Protein AF-A0AAN8FXS6-F1 (afdb_monomer)

pLDDT: mean 86.59, std 12.56, range [41.78, 98.25]

Radius of gyration: 20.15 Å; Cα contacts (8 Å, |Δi|>4): 266; chains: 1; bounding box: 46×33×62 Å

Structure (mmCIF, N/CA/C/O backbone):
data_AF-A0AAN8FXS6-F1
#
_entry.id   AF-A0AAN8FXS6-F1
#
loop_
_atom_site.group_PDB
_atom_site.id
_atom_site.type_symbol
_atom_site.label_atom_id
_atom_site.label_alt_id
_atom_site.label_comp_id
_atom_site.label_asym_id
_atom_site.label_entity_id
_atom_site.label_seq_id
_atom_site.pdbx_PDB_ins_code
_atom_site.Cartn_x
_atom_site.Cartn_y
_atom_site.Cartn_z
_atom_site.occupancy
_atom_site.B_iso_or_equiv
_atom_site.auth_seq_id
_atom_site.auth_comp_id
_atom_site.auth_asym_id
_atom_site.auth_atom_id
_atom_site.pdbx_PDB_model_num
ATOM 1 N N . MET A 1 1 ? 10.282 -15.875 -24.842 1.00 65.50 1 MET A N 1
ATOM 2 C CA . MET A 1 1 ? 10.037 -15.499 -23.435 1.00 65.50 1 MET A CA 1
ATOM 3 C C . MET A 1 1 ? 11.330 -15.621 -22.640 1.00 65.50 1 MET A C 1
ATOM 5 O O . MET A 1 1 ? 11.790 -14.606 -22.145 1.00 65.50 1 MET A O 1
ATOM 9 N N . GLU A 1 2 ? 11.986 -16.782 -22.667 1.00 66.38 2 GLU A N 1
ATOM 10 C CA . GLU A 1 2 ? 13.328 -17.028 -22.094 1.00 66.38 2 GLU A CA 1
ATOM 11 C C . GLU A 1 2 ? 14.379 -15.991 -22.528 1.00 66.38 2 GLU A C 1
ATOM 13 O O . GLU A 1 2 ? 14.982 -15.335 -21.689 1.00 66.38 2 GLU A O 1
ATOM 18 N N . ARG A 1 3 ? 14.470 -15.688 -23.830 1.00 73.19 3 ARG A N 1
ATOM 19 C CA . ARG A 1 3 ? 15.366 -14.635 -24.350 1.00 73.19 3 ARG A CA 1
ATOM 20 C C . ARG A 1 3 ? 15.133 -13.239 -23.740 1.00 73.19 3 ARG A C 1
ATOM 22 O O . ARG A 1 3 ? 16.065 -12.458 -23.619 1.00 73.19 3 ARG A O 1
ATOM 29 N N . LEU A 1 4 ? 13.892 -12.905 -23.368 1.00 70.31 4 LEU A N 1
ATOM 30 C CA . LEU A 1 4 ? 13.577 -11.615 -22.737 1.00 70.31 4 LEU A CA 1
ATOM 31 C C . LEU A 1 4 ? 13.935 -11.623 -21.243 1.00 70.31 4 LEU A C 1
ATOM 33 O O . LEU A 1 4 ? 14.331 -10.594 -20.708 1.00 70.31 4 LEU A O 1
ATOM 37 N N . VAL A 1 5 ? 13.829 -12.782 -20.583 1.00 66.19 5 VAL A N 1
ATOM 38 C CA . VAL A 1 5 ? 14.287 -12.976 -19.198 1.00 66.19 5 VAL A CA 1
ATOM 39 C C . VAL A 1 5 ? 15.796 -12.742 -19.113 1.00 66.19 5 VAL A C 1
ATOM 41 O O . VAL A 1 5 ? 16.226 -11.980 -18.251 1.00 66.19 5 VAL A O 1
ATOM 44 N N . GLU A 1 6 ? 16.569 -13.318 -20.037 1.00 70.31 6 GLU A N 1
ATOM 45 C CA . GLU A 1 6 ? 18.024 -13.121 -20.143 1.00 70.31 6 GLU A CA 1
ATOM 46 C C . GLU A 1 6 ? 18.389 -11.659 -20.455 1.00 70.31 6 GLU A C 1
ATOM 48 O O . GLU A 1 6 ? 19.303 -11.090 -19.855 1.00 70.31 6 GLU A O 1
ATOM 53 N N . GLU A 1 7 ? 17.642 -11.000 -21.351 1.00 69.44 7 GLU A N 1
ATOM 54 C CA . GLU A 1 7 ? 17.824 -9.569 -21.645 1.00 69.44 7 GLU A CA 1
ATOM 55 C C . GLU A 1 7 ? 17.586 -8.678 -20.410 1.00 69.44 7 GLU A C 1
ATOM 57 O O . GLU A 1 7 ? 18.244 -7.645 -20.277 1.00 69.44 7 GLU A O 1
ATOM 62 N N . CYS A 1 8 ? 16.701 -9.084 -19.491 1.00 61.47 8 CYS A N 1
ATOM 63 C CA . CYS A 1 8 ? 16.460 -8.403 -18.214 1.00 61.47 8 CYS A CA 1
ATOM 64 C C . CYS A 1 8 ? 17.533 -8.686 -17.141 1.00 61.47 8 CYS A C 1
ATOM 66 O O . CYS A 1 8 ? 17.529 -8.024 -16.100 1.00 61.47 8 CYS A O 1
ATOM 68 N N . GLU A 1 9 ? 18.422 -9.665 -17.339 1.00 64.19 9 GLU A N 1
ATOM 69 C CA . GLU A 1 9 ? 19.466 -10.043 -16.369 1.00 64.19 9 GLU A CA 1
ATOM 70 C C . GLU A 1 9 ? 20.793 -9.314 -16.576 1.00 64.19 9 GLU A C 1
ATOM 72 O O . GLU A 1 9 ? 21.527 -9.077 -15.614 1.00 64.19 9 GLU A O 1
ATOM 77 N N . LEU A 1 10 ? 21.091 -8.909 -17.808 1.00 58.78 10 LEU A N 1
ATOM 78 C CA . LEU A 1 10 ? 22.357 -8.272 -18.151 1.00 58.78 10 LEU A CA 1
ATOM 79 C C . LEU A 1 10 ? 22.297 -6.758 -17.903 1.00 58.78 10 LEU A C 1
ATOM 81 O O . LEU A 1 10 ? 21.389 -6.071 -18.376 1.00 58.78 10 LEU A O 1
ATOM 85 N N . ALA A 1 11 ? 23.309 -6.221 -17.211 1.00 62.03 11 ALA A N 1
ATOM 86 C CA . ALA A 1 11 ? 23.560 -4.782 -17.118 1.00 62.03 11 ALA A CA 1
ATOM 87 C C . ALA A 1 11 ? 23.885 -4.240 -18.520 1.00 62.03 11 ALA A C 1
ATOM 89 O O . ALA A 1 11 ? 25.031 -4.234 -18.963 1.00 62.03 11 ALA A O 1
ATOM 90 N N . CYS A 1 12 ? 22.846 -3.873 -19.263 1.00 67.62 12 CYS A N 1
ATOM 91 C CA . CYS A 1 12 ? 22.947 -3.438 -20.646 1.00 67.62 12 CYS A CA 1
ATOM 92 C C . CYS A 1 12 ? 23.018 -1.904 -20.759 1.00 67.62 12 CYS A C 1
ATOM 94 O O . CYS A 1 12 ? 22.579 -1.207 -19.837 1.00 67.62 12 CYS A O 1
ATOM 96 N N . PRO A 1 13 ? 23.552 -1.368 -21.878 1.00 75.31 13 PRO A N 1
ATOM 97 C CA . PRO A 1 13 ? 23.548 0.068 -22.151 1.00 75.31 13 PRO A CA 1
ATOM 98 C C . PRO A 1 13 ? 22.137 0.657 -22.088 1.00 75.31 13 PRO A C 1
ATOM 100 O O . PRO A 1 13 ? 21.154 -0.022 -22.377 1.00 75.31 13 PRO A O 1
ATOM 103 N N . GLU A 1 14 ? 22.037 1.936 -21.749 1.00 72.75 14 GLU A N 1
ATOM 104 C CA . GLU A 1 14 ? 20.774 2.630 -21.473 1.00 72.75 14 GLU A CA 1
ATOM 105 C C . GLU A 1 14 ? 19.752 2.554 -22.621 1.00 72.75 14 GLU A C 1
ATOM 107 O O . GLU A 1 14 ? 18.574 2.275 -22.397 1.00 72.75 14 GLU A O 1
ATOM 112 N N . GLU A 1 15 ? 20.208 2.686 -23.867 1.00 75.88 15 GLU A N 1
ATOM 113 C CA . GLU A 1 15 ? 19.370 2.529 -25.063 1.00 75.88 15 GLU A CA 1
ATOM 114 C C . GLU A 1 15 ? 18.746 1.129 -25.152 1.00 75.88 15 GLU A C 1
ATOM 116 O O . GLU A 1 15 ? 17.573 0.974 -25.501 1.00 75.88 15 GLU A O 1
ATOM 121 N N . LYS A 1 16 ? 19.509 0.099 -24.770 1.00 80.56 16 LYS A N 1
ATOM 122 C CA . LYS A 1 16 ? 19.036 -1.286 -24.726 1.00 80.56 16 LYS A CA 1
ATOM 123 C C . LYS A 1 16 ? 18.063 -1.498 -23.562 1.00 80.56 16 LYS A C 1
ATOM 125 O O . LYS A 1 16 ? 17.082 -2.212 -23.744 1.00 80.56 16 LY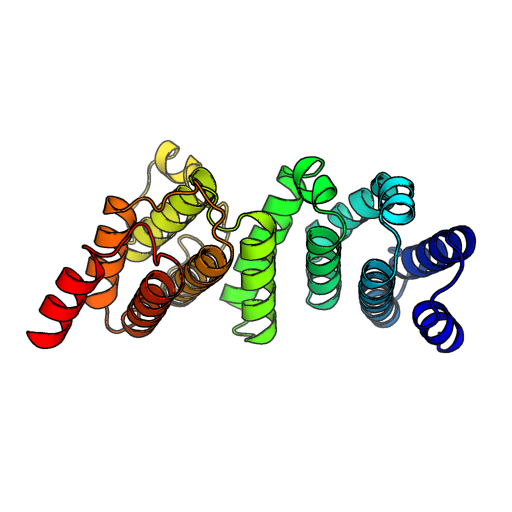S A O 1
ATOM 130 N N . GLN A 1 17 ? 18.249 -0.829 -22.421 1.00 80.19 17 GLN A N 1
ATOM 131 C CA . GLN A 1 17 ? 17.291 -0.874 -21.303 1.00 80.19 17 GLN A CA 1
ATOM 132 C C . GLN A 1 17 ? 15.914 -0.342 -21.717 1.00 80.19 17 GLN A C 1
ATOM 134 O O . GLN A 1 17 ? 14.901 -0.984 -21.438 1.00 80.19 17 GLN A O 1
ATOM 139 N N . ILE A 1 18 ? 15.872 0.788 -22.431 1.00 80.75 18 ILE A N 1
ATOM 140 C CA . ILE A 1 18 ? 14.617 1.368 -22.933 1.00 80.75 18 ILE A CA 1
ATOM 141 C C . ILE A 1 18 ? 13.939 0.400 -23.908 1.00 80.75 18 ILE A C 1
ATOM 143 O O . ILE A 1 18 ? 12.748 0.131 -23.773 1.00 80.75 18 ILE A O 1
ATOM 147 N N . GLN A 1 19 ? 14.684 -0.180 -24.853 1.00 83.88 19 GLN A N 1
ATOM 148 C CA . GLN A 1 19 ? 14.121 -1.144 -25.806 1.00 83.88 19 GLN A CA 1
ATOM 149 C C . GLN A 1 19 ? 13.527 -2.376 -25.113 1.00 83.88 19 GLN A C 1
ATOM 151 O O . GLN A 1 19 ? 12.431 -2.813 -25.468 1.00 83.88 19 GLN A O 1
ATOM 156 N N . VAL A 1 20 ? 14.224 -2.940 -24.123 1.00 85.06 20 VAL A N 1
ATOM 157 C CA . VAL A 1 20 ? 13.723 -4.100 -23.370 1.00 85.06 20 VAL A CA 1
ATOM 158 C C . VAL A 1 20 ? 12.491 -3.710 -22.546 1.00 85.06 20 VAL A C 1
ATOM 160 O O . VAL A 1 20 ? 11.512 -4.457 -22.531 1.00 85.06 20 VAL A O 1
ATOM 163 N N . LEU A 1 21 ? 12.472 -2.516 -21.947 1.00 86.50 21 LEU A N 1
ATOM 164 C CA . LEU A 1 21 ? 11.303 -2.002 -21.233 1.00 86.50 21 LEU A CA 1
ATOM 165 C C . LEU A 1 21 ? 10.076 -1.893 -22.152 1.00 86.50 21 LEU A C 1
ATOM 167 O O . LEU A 1 21 ? 8.995 -2.345 -21.777 1.00 86.50 21 LEU A O 1
ATOM 171 N N . GLU A 1 22 ? 10.236 -1.366 -23.368 1.00 86.06 22 GLU A N 1
ATOM 172 C CA . GLU A 1 22 ? 9.148 -1.287 -24.356 1.00 86.06 22 GLU A CA 1
ATOM 173 C C . GLU A 1 22 ? 8.634 -2.677 -24.768 1.00 86.06 22 GLU A C 1
ATOM 175 O O . GLU A 1 22 ? 7.421 -2.886 -24.880 1.00 86.06 22 GLU A O 1
ATOM 180 N N . LYS A 1 23 ? 9.530 -3.663 -24.927 1.00 87.25 23 LYS A N 1
ATOM 181 C CA . LYS A 1 23 ? 9.130 -5.060 -25.179 1.00 87.25 23 LYS A CA 1
ATOM 182 C C . LYS A 1 23 ? 8.302 -5.619 -24.019 1.00 87.25 23 LYS A C 1
ATOM 184 O O . LYS A 1 23 ? 7.261 -6.228 -24.260 1.00 87.25 23 LYS A O 1
ATOM 189 N N . CYS A 1 24 ? 8.721 -5.387 -22.774 1.00 87.12 24 CYS A N 1
ATOM 190 C CA . CYS A 1 24 ? 7.984 -5.825 -21.585 1.00 87.12 24 CYS A CA 1
ATOM 191 C C . CYS A 1 24 ? 6.614 -5.134 -21.472 1.00 87.12 24 CYS A C 1
ATOM 193 O O . CYS A 1 24 ? 5.614 -5.788 -21.179 1.00 87.12 24 CYS A O 1
ATOM 195 N N . LEU A 1 25 ? 6.527 -3.836 -21.786 1.00 87.62 25 LEU A N 1
ATOM 196 C CA . LEU A 1 25 ? 5.262 -3.090 -21.808 1.00 87.62 25 LEU A CA 1
ATOM 197 C C . LEU A 1 25 ? 4.261 -3.663 -22.823 1.00 87.62 25 LEU A C 1
ATOM 199 O O . LEU A 1 25 ? 3.050 -3.617 -22.595 1.00 87.62 25 LEU A O 1
ATOM 203 N N . ALA A 1 26 ? 4.741 -4.234 -23.931 1.00 87.06 26 ALA A N 1
ATOM 204 C CA . ALA A 1 26 ? 3.889 -4.882 -24.924 1.00 87.06 26 ALA A CA 1
ATOM 205 C C . ALA A 1 26 ? 3.277 -6.215 -24.443 1.00 87.06 26 ALA A C 1
ATOM 207 O O . ALA A 1 26 ? 2.267 -6.650 -25.001 1.00 87.06 26 ALA A O 1
ATOM 208 N N . LEU A 1 27 ? 3.848 -6.852 -23.414 1.00 86.25 27 LEU A N 1
ATOM 209 C CA . LEU A 1 27 ? 3.330 -8.104 -22.843 1.00 86.25 27 LEU A CA 1
ATOM 210 C C . LEU A 1 27 ? 2.134 -7.890 -21.909 1.00 86.25 27 LEU A C 1
ATOM 212 O O . LEU A 1 27 ? 1.346 -8.805 -21.703 1.00 86.25 27 LEU A O 1
ATOM 216 N N . VAL A 1 28 ? 1.961 -6.675 -21.388 1.00 87.62 28 VAL A N 1
ATOM 217 C CA . VAL A 1 28 ? 0.858 -6.302 -20.485 1.00 87.62 28 VAL A CA 1
ATOM 218 C C . VAL A 1 28 ? -0.252 -5.534 -21.211 1.00 87.62 28 VAL A C 1
ATOM 220 O O . VAL A 1 28 ? -0.897 -4.648 -20.648 1.00 87.62 28 VAL A O 1
ATOM 223 N N . ARG A 1 29 ? -0.442 -5.802 -22.506 1.00 84.44 29 ARG A N 1
ATOM 224 C CA . ARG A 1 29 ? -1.551 -5.237 -23.287 1.00 84.44 29 ARG A CA 1
ATOM 225 C C . ARG A 1 29 ? -2.841 -6.025 -23.052 1.00 84.44 29 ARG A C 1
ATOM 227 O O . ARG A 1 29 ? -2.805 -7.200 -22.695 1.00 84.44 29 ARG A O 1
ATOM 234 N N . ALA A 1 30 ? -3.982 -5.362 -23.235 1.00 76.69 30 ALA A N 1
ATOM 235 C CA . ALA A 1 30 ? -5.299 -5.912 -22.917 1.00 76.69 30 ALA A CA 1
ATOM 236 C C . ALA A 1 30 ? -5.662 -7.163 -23.740 1.00 76.69 30 ALA A C 1
ATOM 238 O O . ALA A 1 30 ? -6.360 -8.032 -23.226 1.00 76.69 30 ALA A O 1
ATOM 239 N N . ASP A 1 31 ? -5.136 -7.283 -24.959 1.00 82.81 31 ASP A N 1
ATOM 240 C CA . ASP A 1 31 ? -5.338 -8.387 -25.907 1.00 82.81 31 ASP A CA 1
ATOM 241 C C . ASP A 1 31 ? -4.577 -9.677 -25.551 1.00 82.81 31 ASP A C 1
ATOM 243 O O . ASP A 1 31 ? -4.763 -10.706 -26.197 1.00 82.81 31 ASP A O 1
ATOM 247 N N . ARG A 1 32 ? -3.716 -9.646 -24.527 1.00 83.94 32 ARG A N 1
ATOM 248 C CA . ARG A 1 32 ? -2.957 -10.815 -24.064 1.00 83.94 32 ARG A CA 1
ATOM 249 C C . ARG A 1 32 ? -3.755 -11.674 -23.082 1.00 83.94 32 ARG A C 1
ATOM 251 O O . ARG A 1 32 ? -4.573 -11.166 -22.311 1.00 83.94 32 ARG A O 1
ATOM 258 N N . ASP A 1 33 ? -3.461 -12.971 -23.073 1.00 88.56 33 ASP A N 1
ATOM 259 C CA . ASP A 1 33 ? -4.003 -13.906 -22.089 1.00 88.56 33 ASP A CA 1
ATOM 260 C C . ASP A 1 33 ? -3.481 -13.605 -20.670 1.00 88.56 33 ASP A C 1
ATOM 262 O O . ASP A 1 33 ? -2.457 -12.940 -20.477 1.00 88.56 33 ASP A O 1
ATOM 266 N N . THR A 1 34 ? -4.198 -14.100 -19.660 1.00 86.31 34 THR A N 1
ATOM 267 C CA . THR A 1 34 ? -3.910 -13.836 -18.243 1.00 86.31 34 THR A CA 1
ATOM 268 C C . THR A 1 34 ? -2.512 -14.291 -17.827 1.00 86.31 34 THR A C 1
ATOM 270 O O . THR A 1 34 ? -1.844 -13.584 -17.072 1.00 86.31 34 THR A O 1
ATOM 273 N N . HIS A 1 35 ? -2.039 -15.434 -18.329 1.00 87.19 35 HIS A N 1
ATOM 274 C CA . HIS A 1 35 ? -0.725 -15.962 -17.969 1.00 87.19 35 HIS A CA 1
ATOM 275 C C . HIS A 1 35 ? 0.396 -15.077 -18.532 1.00 87.19 35 HIS A C 1
ATOM 277 O O . HIS A 1 35 ? 1.286 -14.650 -17.790 1.00 87.19 35 HIS A O 1
ATOM 283 N N . SER A 1 36 ? 0.297 -14.707 -19.812 1.00 86.69 36 SER A N 1
ATOM 284 C CA . SER A 1 36 ? 1.225 -13.768 -20.454 1.00 86.69 36 SER A CA 1
ATOM 285 C C . SER A 1 36 ? 1.251 -12.407 -19.759 1.00 86.69 36 SER A C 1
ATOM 287 O O . SER A 1 36 ? 2.330 -11.837 -19.573 1.00 86.69 36 SER A O 1
ATOM 289 N N . LYS A 1 37 ? 0.089 -11.893 -19.331 1.00 89.69 37 LYS A N 1
ATOM 290 C CA . LYS A 1 37 ? -0.006 -10.632 -18.575 1.00 89.69 37 LYS A CA 1
ATOM 291 C C . LYS A 1 37 ? 0.699 -10.726 -17.226 1.00 89.69 37 LYS A C 1
ATOM 293 O O . LYS A 1 37 ? 1.504 -9.850 -16.916 1.00 89.69 37 LYS A O 1
ATOM 298 N N . SER A 1 38 ? 0.431 -11.772 -16.442 1.00 91.31 38 SER A N 1
ATOM 299 C CA . SER A 1 38 ? 1.073 -11.982 -15.138 1.00 91.31 38 SER A CA 1
ATOM 300 C C . SER A 1 38 ? 2.592 -12.012 -15.261 1.00 91.31 38 SER A C 1
ATOM 302 O O . SER A 1 38 ? 3.284 -11.293 -14.538 1.00 91.31 38 SER A O 1
ATOM 304 N N . LEU A 1 39 ? 3.122 -12.764 -16.230 1.00 89.75 39 LEU A N 1
ATOM 305 C CA . LEU A 1 39 ? 4.562 -12.784 -16.465 1.00 89.75 39 LEU A CA 1
ATOM 306 C C . LEU A 1 39 ? 5.087 -11.431 -16.961 1.00 89.75 39 LEU A C 1
ATOM 308 O O . LEU A 1 39 ? 6.147 -10.991 -16.522 1.00 89.75 39 LEU A O 1
ATOM 312 N N . GLY A 1 40 ? 4.347 -10.750 -17.837 1.00 91.75 40 GLY A N 1
ATOM 313 C CA . GLY A 1 40 ? 4.682 -9.403 -18.296 1.00 91.75 40 GLY A CA 1
ATOM 314 C C . GLY A 1 40 ? 4.867 -8.422 -17.135 1.00 91.75 40 GLY A C 1
ATOM 315 O O . GLY A 1 40 ? 5.856 -7.690 -17.107 1.00 91.75 40 GLY A O 1
ATOM 316 N N . TRP A 1 41 ? 3.981 -8.454 -16.135 1.00 94.56 41 TRP A N 1
ATOM 317 C CA . TRP A 1 41 ? 4.102 -7.632 -14.924 1.00 94.56 41 TRP A CA 1
ATOM 318 C C . TRP A 1 41 ? 5.334 -7.981 -14.084 1.00 94.56 41 TRP A C 1
ATOM 320 O O . TRP A 1 41 ? 6.031 -7.080 -13.607 1.00 94.56 41 TRP A O 1
ATOM 330 N N . LEU A 1 42 ? 5.654 -9.268 -13.935 1.00 92.56 42 LEU A N 1
ATOM 331 C CA . LEU A 1 42 ? 6.860 -9.701 -13.219 1.00 92.56 42 LEU A CA 1
ATOM 332 C C . LEU A 1 42 ? 8.143 -9.280 -13.949 1.00 92.56 42 LEU A C 1
ATOM 334 O O . LEU A 1 42 ? 9.077 -8.782 -13.322 1.00 92.56 42 LEU A O 1
ATOM 338 N N . LEU A 1 43 ? 8.178 -9.409 -15.277 1.00 90.75 43 LEU A N 1
ATOM 339 C CA . LEU A 1 43 ? 9.306 -8.961 -16.096 1.00 90.75 43 LEU A CA 1
ATOM 340 C C . LEU A 1 43 ? 9.485 -7.445 -16.033 1.00 90.75 43 LEU A C 1
ATOM 342 O O . LEU A 1 43 ? 10.614 -6.979 -15.886 1.00 90.75 43 LEU A O 1
ATOM 346 N N . LEU A 1 44 ? 8.384 -6.685 -16.078 1.00 92.06 44 LEU A N 1
ATOM 347 C CA . LEU A 1 44 ? 8.407 -5.239 -15.854 1.00 92.06 44 LEU A CA 1
ATOM 348 C C . LEU A 1 44 ? 8.982 -4.898 -14.476 1.00 92.06 44 LEU A C 1
ATOM 350 O O . LEU A 1 44 ? 9.820 -4.010 -14.361 1.00 92.06 44 LEU A O 1
ATOM 354 N N . SER A 1 45 ? 8.589 -5.633 -13.439 1.00 92.81 45 SER A N 1
ATOM 355 C CA . SER A 1 45 ? 9.122 -5.444 -12.086 1.00 92.81 45 SER A CA 1
ATOM 356 C C . SER A 1 45 ? 10.636 -5.674 -12.037 1.00 92.81 45 SER A C 1
ATOM 358 O O . SER A 1 45 ? 11.363 -4.832 -11.516 1.00 92.81 45 SER A O 1
ATOM 360 N N . LYS A 1 46 ? 11.120 -6.768 -12.645 1.00 89.88 46 LYS A N 1
ATOM 361 C CA . LYS A 1 46 ? 12.549 -7.125 -12.694 1.00 89.88 46 LYS A CA 1
ATOM 362 C C . LYS A 1 46 ? 13.379 -6.089 -13.455 1.00 89.88 46 LYS A C 1
ATOM 364 O O . LYS A 1 46 ? 14.458 -5.721 -12.999 1.00 89.88 46 LYS A O 1
ATOM 369 N N . ILE A 1 47 ? 12.890 -5.578 -14.588 1.00 88.12 47 ILE A N 1
ATOM 370 C CA . ILE A 1 47 ? 13.643 -4.571 -15.352 1.00 88.12 47 ILE A CA 1
ATOM 371 C C . ILE A 1 47 ? 13.685 -3.210 -14.650 1.00 88.12 47 ILE A C 1
ATOM 373 O O . ILE A 1 47 ? 14.724 -2.554 -14.686 1.00 88.12 47 ILE A O 1
ATOM 377 N N . LEU A 1 48 ? 12.622 -2.805 -13.941 1.00 90.50 48 LEU A N 1
ATOM 378 C CA . LEU A 1 48 ? 12.617 -1.554 -13.168 1.00 90.50 48 LEU A CA 1
ATOM 379 C C . LEU A 1 48 ? 13.731 -1.513 -12.109 1.00 90.50 48 LEU A C 1
ATOM 381 O O . LEU A 1 48 ? 14.300 -0.448 -11.855 1.00 90.50 48 LEU A O 1
ATOM 385 N N . GLU A 1 49 ? 14.083 -2.659 -11.518 1.00 88.25 49 GLU A N 1
ATOM 386 C CA . GLU A 1 49 ? 15.206 -2.765 -10.576 1.00 88.25 49 GLU A CA 1
ATOM 387 C C . GLU A 1 49 ? 16.554 -2.434 -11.228 1.00 88.25 49 GLU A C 1
ATOM 389 O O . GLU A 1 49 ? 17.451 -1.907 -10.566 1.00 88.25 49 GLU A O 1
ATOM 394 N N . LYS A 1 50 ? 16.695 -2.725 -12.526 1.00 85.44 50 LYS A N 1
ATOM 395 C CA . LYS A 1 50 ? 17.938 -2.574 -13.292 1.00 85.44 50 LYS A CA 1
ATOM 396 C C . LYS A 1 50 ? 18.011 -1.271 -14.086 1.00 85.44 50 LYS A C 1
ATOM 398 O O . LYS A 1 50 ? 19.113 -0.838 -14.414 1.00 85.44 50 LYS A O 1
ATOM 403 N N . CYS A 1 51 ? 16.875 -0.638 -14.379 1.00 86.75 51 CYS A N 1
ATOM 404 C CA . CYS A 1 51 ? 16.838 0.616 -15.125 1.00 86.75 51 CYS A CA 1
ATOM 405 C C . CYS A 1 51 ? 17.615 1.736 -14.417 1.00 86.75 51 CYS A C 1
ATOM 407 O O . CYS A 1 51 ? 17.509 1.936 -13.197 1.00 86.75 51 CYS A O 1
ATOM 409 N N . SER A 1 52 ? 18.342 2.521 -15.215 1.00 86.69 52 SER A N 1
ATOM 410 C CA . SER A 1 52 ? 18.929 3.782 -14.766 1.00 86.69 52 SER A CA 1
ATOM 411 C C . SER A 1 52 ? 17.831 4.808 -14.408 1.00 86.69 52 SER A C 1
ATOM 413 O O . SER A 1 52 ? 16.716 4.756 -14.945 1.00 86.69 52 SER A O 1
ATOM 415 N N . PRO A 1 53 ? 18.130 5.814 -13.565 1.00 87.44 53 PRO A N 1
ATOM 416 C CA . PRO A 1 53 ? 17.190 6.904 -13.298 1.00 87.44 53 PRO A CA 1
ATOM 417 C C . PRO A 1 53 ? 16.757 7.669 -14.559 1.00 87.44 53 PRO A C 1
ATOM 419 O O . PRO A 1 53 ? 15.624 8.137 -14.636 1.00 87.44 53 PRO A O 1
ATOM 422 N N . GLN A 1 54 ? 17.637 7.808 -15.555 1.00 85.00 54 GLN A N 1
ATOM 423 C CA . GLN A 1 54 ? 17.323 8.489 -16.815 1.00 85.00 54 GLN A CA 1
ATOM 424 C C . GLN A 1 54 ? 16.362 7.658 -17.678 1.00 85.00 54 GLN A C 1
ATOM 426 O O . GLN A 1 54 ? 15.374 8.208 -18.164 1.00 85.00 54 GLN A O 1
ATOM 431 N N . CYS A 1 55 ? 16.570 6.340 -17.776 1.00 87.19 55 CYS A N 1
ATOM 432 C CA . CYS A 1 55 ? 15.641 5.414 -18.429 1.00 87.19 55 CYS A CA 1
ATOM 433 C C . CYS A 1 55 ? 14.238 5.497 -17.801 1.00 87.19 55 CYS A C 1
ATOM 435 O O . CYS A 1 55 ? 13.235 5.612 -18.509 1.00 87.19 55 CYS A O 1
ATOM 437 N N . LEU A 1 56 ? 14.155 5.507 -16.465 1.00 89.25 56 LEU A N 1
ATOM 438 C CA . LEU A 1 56 ? 12.882 5.615 -15.742 1.00 89.25 56 LEU A CA 1
ATOM 439 C C . LEU A 1 56 ? 12.178 6.954 -15.983 1.00 89.25 56 LEU A C 1
ATOM 441 O O . LEU A 1 56 ? 10.961 6.973 -16.175 1.00 89.25 56 LEU A O 1
ATOM 445 N N . ARG A 1 57 ? 12.930 8.062 -16.030 1.00 86.94 57 ARG A N 1
ATOM 446 C CA . ARG A 1 57 ? 12.386 9.379 -16.399 1.00 86.94 57 ARG A CA 1
ATOM 447 C C . ARG A 1 57 ? 11.872 9.395 -17.837 1.00 86.94 57 ARG A C 1
ATOM 449 O O . ARG A 1 57 ? 10.761 9.858 -18.079 1.00 86.94 57 ARG A O 1
ATOM 456 N N . ALA A 1 58 ? 12.626 8.836 -18.782 1.00 85.94 58 ALA A N 1
ATOM 457 C CA . ALA A 1 58 ? 12.228 8.775 -20.188 1.00 85.94 58 ALA A CA 1
ATOM 458 C C . ALA A 1 58 ? 10.951 7.940 -20.405 1.00 85.94 58 ALA A C 1
ATOM 460 O O . ALA A 1 58 ? 10.137 8.265 -21.271 1.00 85.94 58 ALA A O 1
ATOM 461 N N . ALA A 1 59 ? 10.754 6.881 -19.614 1.00 87.69 59 ALA A N 1
ATOM 462 C CA . ALA A 1 59 ? 9.587 5.998 -19.681 1.00 87.69 59 ALA A CA 1
ATOM 463 C C . ALA A 1 59 ? 8.422 6.395 -18.759 1.00 87.69 59 ALA A C 1
ATOM 465 O O . ALA A 1 59 ? 7.382 5.734 -18.762 1.00 87.69 59 ALA A O 1
ATOM 466 N N . GLN A 1 60 ? 8.553 7.482 -17.999 1.00 88.12 60 GLN A N 1
ATOM 467 C CA . GLN A 1 60 ? 7.638 7.848 -16.918 1.00 88.12 60 GLN A CA 1
ATOM 468 C C . GLN A 1 60 ? 6.170 7.939 -17.350 1.00 88.12 60 GLN A C 1
ATOM 470 O O . GLN A 1 60 ? 5.306 7.378 -16.686 1.00 88.12 60 GLN A O 1
ATOM 475 N N . SER A 1 61 ? 5.877 8.583 -18.485 1.00 87.12 61 SER A N 1
ATOM 476 C CA . SER A 1 61 ? 4.499 8.693 -18.994 1.00 87.12 61 SER A CA 1
ATOM 477 C C . SER A 1 61 ? 3.893 7.323 -19.329 1.00 87.12 61 SER A C 1
ATOM 479 O O . SER A 1 61 ? 2.728 7.060 -19.034 1.00 87.12 61 SER A O 1
ATOM 481 N N . ARG A 1 62 ? 4.691 6.418 -19.911 1.00 88.94 62 ARG A N 1
ATOM 482 C CA . ARG A 1 62 ? 4.252 5.066 -20.290 1.00 88.94 62 ARG A CA 1
ATOM 483 C C . ARG A 1 62 ? 4.018 4.195 -19.055 1.00 88.94 62 ARG A C 1
ATOM 485 O O . ARG A 1 62 ? 3.002 3.508 -18.984 1.00 88.94 62 ARG A O 1
ATOM 492 N N . LEU A 1 63 ? 4.905 4.291 -18.065 1.00 89.44 63 LEU A N 1
ATOM 493 C CA . LEU A 1 63 ? 4.751 3.635 -16.763 1.00 89.44 63 LEU A CA 1
ATOM 494 C C . LEU A 1 63 ? 3.529 4.175 -16.001 1.00 89.44 63 LEU A C 1
ATOM 496 O O . LEU A 1 63 ? 2.763 3.393 -15.447 1.00 89.44 63 LEU A O 1
ATOM 500 N N . GLY A 1 64 ? 3.289 5.488 -16.051 1.00 87.75 64 GLY A N 1
ATOM 501 C CA . GLY A 1 64 ? 2.108 6.127 -15.466 1.00 87.75 64 GLY A CA 1
ATOM 502 C C . GLY A 1 64 ? 0.797 5.622 -16.071 1.00 87.75 64 GLY A C 1
ATOM 503 O O . GLY A 1 64 ? -0.130 5.299 -15.334 1.00 87.75 64 GLY A O 1
ATOM 504 N N . LYS A 1 65 ? 0.729 5.441 -17.399 1.00 90.00 65 LYS A N 1
ATOM 505 C CA . LYS A 1 65 ? -0.450 4.838 -18.057 1.00 90.00 65 LYS A CA 1
ATOM 506 C C . LYS A 1 65 ? -0.757 3.436 -17.532 1.00 90.00 65 LYS A C 1
ATOM 508 O O . LYS A 1 65 ? -1.922 3.079 -17.408 1.00 90.00 65 LYS A O 1
ATOM 513 N N . LYS A 1 66 ? 0.271 2.660 -17.178 1.00 92.38 66 LYS A N 1
ATOM 514 C CA . LYS A 1 66 ? 0.092 1.304 -16.651 1.00 92.38 66 LYS A CA 1
ATOM 515 C C . LYS A 1 66 ? -0.506 1.262 -15.252 1.00 92.38 66 LYS A C 1
ATOM 517 O O . LYS A 1 66 ? -1.134 0.268 -14.911 1.00 92.38 66 LYS A O 1
ATOM 522 N N . LEU A 1 67 ? -0.417 2.343 -14.480 1.00 94.62 67 LEU A N 1
ATOM 523 C CA . LEU A 1 67 ? -1.125 2.445 -13.204 1.00 94.62 67 LEU A CA 1
ATOM 524 C C . LEU A 1 67 ? -2.651 2.407 -13.384 1.00 94.62 67 LEU A C 1
ATOM 526 O O . LEU A 1 67 ? -3.342 1.877 -12.522 1.00 94.62 67 LEU A O 1
ATOM 530 N N . ALA A 1 68 ? -3.191 2.904 -14.503 1.00 92.56 68 ALA A N 1
ATOM 531 C CA . ALA A 1 68 ? -4.628 2.819 -14.771 1.00 92.56 68 ALA A CA 1
ATOM 532 C C . ALA A 1 68 ? -5.081 1.359 -14.944 1.00 92.56 68 ALA A C 1
ATOM 534 O O . ALA A 1 68 ? -6.094 0.958 -14.371 1.00 92.56 68 ALA A O 1
ATOM 535 N N . ASP A 1 69 ? -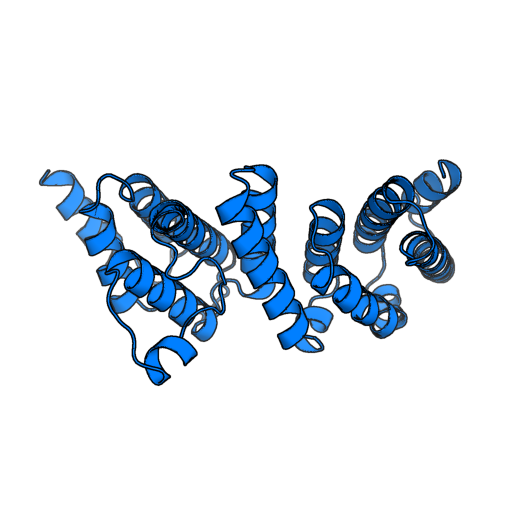4.277 0.552 -15.643 1.00 92.19 69 ASP A N 1
ATOM 536 C CA . ASP A 1 69 ? -4.516 -0.884 -15.805 1.00 92.19 69 ASP A CA 1
ATOM 537 C C . ASP A 1 69 ? -4.511 -1.580 -14.430 1.00 92.19 69 ASP A C 1
ATOM 539 O O . ASP A 1 69 ? -5.441 -2.319 -14.103 1.00 92.19 69 ASP A O 1
ATOM 543 N N . VAL A 1 70 ? -3.532 -1.262 -13.570 1.00 95.31 70 VAL A N 1
ATOM 544 C CA . VAL A 1 70 ? -3.471 -1.782 -12.189 1.00 95.31 70 VAL A CA 1
ATOM 545 C C . VAL A 1 70 ? -4.690 -1.366 -11.373 1.00 95.31 70 VAL A C 1
ATOM 547 O O . VAL A 1 70 ? -5.285 -2.197 -10.687 1.00 95.31 70 VAL A O 1
ATOM 550 N N . LYS A 1 71 ? -5.092 -0.092 -11.460 1.00 94.12 71 LYS A N 1
ATOM 551 C CA . LYS A 1 71 ? -6.287 0.407 -10.775 1.00 94.12 71 LYS A CA 1
ATOM 552 C C . LYS A 1 71 ? -7.531 -0.336 -11.227 1.00 94.12 71 LYS A C 1
ATOM 554 O O . LYS A 1 71 ? -8.424 -0.456 -10.403 1.00 94.12 71 LYS A O 1
ATOM 559 N N . SER A 1 72 ? -7.633 -0.794 -12.474 1.00 91.62 72 SER A N 1
ATOM 560 C CA . SER A 1 72 ? -8.819 -1.497 -12.983 1.00 91.62 72 SER A CA 1
ATOM 561 C C . SER A 1 72 ? -8.900 -2.956 -12.516 1.00 91.62 72 SER A C 1
ATOM 563 O O . SER A 1 72 ? -9.950 -3.383 -12.028 1.00 91.62 72 SER A O 1
ATOM 565 N N . GLU A 1 73 ? -7.781 -3.682 -12.535 1.00 91.38 73 GLU A N 1
ATOM 566 C CA . GLU A 1 73 ? -7.710 -5.117 -12.227 1.00 91.38 73 GLU A CA 1
ATOM 567 C C . GLU A 1 73 ? -6.497 -5.433 -11.325 1.00 91.38 73 GLU A C 1
ATOM 569 O O . GLU A 1 73 ? -5.501 -6.002 -11.786 1.00 91.38 73 GLU A O 1
ATOM 574 N N . PRO A 1 74 ? -6.527 -5.059 -10.031 1.00 94.12 74 PRO A N 1
ATOM 575 C CA . PRO A 1 74 ? -5.406 -5.279 -9.130 1.00 94.12 74 PRO A CA 1
ATOM 576 C C . PRO A 1 74 ? -5.222 -6.767 -8.845 1.00 94.12 74 PRO A C 1
ATOM 578 O O . PRO A 1 74 ? -6.181 -7.486 -8.566 1.00 94.12 74 PRO A O 1
ATOM 581 N N . ASN A 1 75 ? -3.975 -7.222 -8.898 1.00 94.25 75 ASN A N 1
ATOM 582 C CA . ASN A 1 75 ? -3.569 -8.573 -8.536 1.00 94.25 75 ASN A CA 1
ATOM 583 C C . ASN A 1 75 ? -2.122 -8.573 -8.028 1.00 94.25 75 ASN A C 1
ATOM 585 O O . ASN A 1 75 ? -1.402 -7.584 -8.137 1.00 94.25 75 ASN A O 1
ATOM 589 N N . ILE A 1 76 ? -1.663 -9.698 -7.488 1.00 95.62 76 ILE A N 1
ATOM 590 C CA . ILE A 1 76 ? -0.337 -9.777 -6.868 1.00 95.62 76 ILE A CA 1
ATOM 591 C C . ILE A 1 76 ? 0.812 -9.354 -7.806 1.00 95.62 76 ILE A C 1
ATOM 593 O O . ILE A 1 76 ? 1.687 -8.590 -7.404 1.00 95.62 76 ILE A O 1
ATOM 597 N N . HIS A 1 77 ? 0.786 -9.761 -9.079 1.00 95.56 77 HIS A N 1
ATOM 598 C CA . HIS A 1 77 ? 1.862 -9.487 -10.038 1.00 95.56 77 HIS A CA 1
ATOM 599 C C . HIS A 1 77 ? 1.975 -7.996 -10.352 1.00 95.56 77 HIS A C 1
ATOM 601 O O . HIS A 1 77 ? 3.072 -7.436 -10.393 1.00 95.56 77 HIS A O 1
ATOM 607 N N . ASN A 1 78 ? 0.835 -7.339 -10.563 1.00 95.62 78 ASN A N 1
ATOM 608 C CA . ASN A 1 78 ? 0.822 -5.924 -10.900 1.00 95.62 78 ASN A CA 1
ATOM 609 C C . ASN A 1 78 ? 1.010 -5.024 -9.662 1.00 95.62 78 ASN A C 1
ATOM 611 O O . ASN A 1 78 ? 1.555 -3.928 -9.786 1.00 95.62 78 ASN A O 1
ATOM 615 N N . GLY A 1 79 ? 0.706 -5.521 -8.459 1.00 97.06 79 GLY A N 1
ATOM 616 C CA . GLY A 1 79 ? 1.094 -4.882 -7.202 1.00 97.06 79 GLY A CA 1
ATOM 617 C C . GLY A 1 79 ? 2.606 -4.922 -6.960 1.00 97.06 79 GLY A C 1
ATOM 618 O O . GLY A 1 79 ? 3.184 -3.905 -6.576 1.00 97.06 79 GLY A O 1
ATOM 619 N N . ILE A 1 80 ? 3.278 -6.041 -7.272 1.00 97.12 80 ILE A N 1
ATOM 620 C CA . ILE A 1 80 ? 4.753 -6.132 -7.240 1.00 97.12 80 ILE A CA 1
ATOM 621 C C . ILE A 1 80 ? 5.371 -5.093 -8.188 1.00 97.12 80 ILE A C 1
ATOM 623 O O . ILE A 1 80 ? 6.323 -4.405 -7.812 1.00 97.12 80 ILE A O 1
ATOM 627 N N . PHE A 1 81 ? 4.787 -4.909 -9.375 1.00 96.69 81 PHE A N 1
ATOM 628 C CA . PHE A 1 81 ? 5.201 -3.857 -10.304 1.00 96.69 81 PHE A CA 1
ATOM 629 C C . PHE A 1 81 ? 5.071 -2.458 -9.694 1.00 96.69 81 PHE A C 1
ATOM 631 O O . PHE A 1 81 ? 6.040 -1.698 -9.723 1.00 96.69 81 PHE A O 1
ATOM 638 N N . VAL A 1 82 ? 3.916 -2.115 -9.107 1.00 97.56 82 VAL A N 1
ATOM 639 C CA . VAL A 1 82 ? 3.716 -0.794 -8.483 1.00 97.56 82 VAL A CA 1
ATOM 640 C C . VAL A 1 82 ? 4.709 -0.568 -7.351 1.00 97.56 82 VAL A C 1
ATOM 642 O O . VAL A 1 82 ? 5.311 0.502 -7.270 1.00 97.56 82 VAL A O 1
ATOM 645 N N . ARG A 1 83 ? 4.946 -1.582 -6.516 1.00 97.00 83 ARG A N 1
ATOM 646 C CA . ARG A 1 83 ? 5.937 -1.522 -5.439 1.00 97.00 83 ARG A CA 1
ATOM 647 C C . ARG A 1 83 ? 7.316 -1.167 -5.985 1.00 97.00 83 ARG A C 1
ATOM 649 O O . ARG A 1 83 ? 7.934 -0.216 -5.509 1.00 97.00 83 ARG A O 1
ATOM 656 N N . GLN A 1 84 ? 7.790 -1.900 -6.992 1.00 95.75 84 GLN A N 1
ATOM 657 C CA . GLN A 1 84 ? 9.105 -1.638 -7.581 1.00 95.75 84 GLN A CA 1
ATOM 658 C C . GLN A 1 84 ? 9.166 -0.271 -8.261 1.00 95.75 84 GLN A C 1
ATOM 660 O O . GLN A 1 84 ? 10.158 0.444 -8.120 1.00 95.75 84 GLN A O 1
ATOM 665 N N . LEU A 1 85 ? 8.089 0.137 -8.933 1.00 95.38 85 LEU A N 1
ATOM 666 C CA . LEU A 1 85 ? 7.995 1.449 -9.562 1.00 95.38 85 LEU A CA 1
ATOM 667 C C . LEU A 1 85 ? 8.111 2.582 -8.539 1.00 95.38 85 LEU A C 1
ATOM 669 O O . LEU A 1 85 ? 8.856 3.529 -8.776 1.00 95.38 85 LEU A O 1
ATOM 673 N N . LEU A 1 86 ? 7.437 2.477 -7.394 1.00 94.94 86 LEU A N 1
ATOM 674 C CA . LEU A 1 86 ? 7.499 3.489 -6.337 1.00 94.94 86 LEU A CA 1
ATOM 675 C C . LEU A 1 86 ? 8.868 3.535 -5.643 1.00 94.94 86 LEU A C 1
ATOM 677 O O . LEU A 1 86 ? 9.331 4.617 -5.289 1.00 94.94 86 LEU A O 1
ATOM 681 N N . ILE A 1 87 ? 9.539 2.389 -5.485 1.00 94.00 87 ILE A N 1
ATOM 682 C CA . ILE A 1 87 ? 10.898 2.323 -4.922 1.00 94.00 87 ILE A CA 1
ATOM 683 C C . ILE A 1 87 ? 11.918 2.952 -5.880 1.00 94.00 87 ILE A C 1
ATOM 685 O O . ILE A 1 87 ? 12.779 3.724 -5.457 1.00 94.00 87 ILE A O 1
ATOM 689 N N . ARG A 1 88 ? 11.850 2.608 -7.170 1.00 93.56 88 ARG A N 1
ATOM 690 C CA . ARG A 1 88 ? 12.863 2.984 -8.171 1.00 93.56 88 ARG A CA 1
ATOM 691 C C . ARG A 1 88 ? 12.605 4.344 -8.813 1.00 93.56 88 ARG A C 1
ATOM 693 O O . ARG A 1 88 ? 13.553 5.007 -9.225 1.00 93.56 88 ARG A O 1
ATOM 700 N N . ASN A 1 89 ? 11.347 4.772 -8.885 1.00 91.81 89 ASN A N 1
ATOM 701 C CA . ASN A 1 89 ? 10.934 6.057 -9.440 1.00 91.81 89 ASN A CA 1
ATOM 702 C C . ASN A 1 89 ? 9.875 6.746 -8.550 1.00 91.81 89 ASN A C 1
ATOM 704 O O . ASN A 1 89 ? 8.709 6.862 -8.939 1.00 91.81 89 ASN A O 1
ATOM 708 N N . PRO A 1 90 ? 10.261 7.253 -7.364 1.00 90.12 90 PRO A N 1
ATOM 709 C CA . PRO A 1 90 ? 9.319 7.843 -6.409 1.00 90.12 90 PRO A CA 1
ATOM 710 C C . PRO A 1 90 ? 8.557 9.060 -6.962 1.00 90.12 90 PRO A C 1
ATOM 712 O O . PRO A 1 90 ? 7.465 9.363 -6.488 1.00 90.12 90 PRO A O 1
ATOM 715 N N . GLN A 1 91 ? 9.076 9.732 -8.001 1.00 89.69 91 GLN A N 1
ATOM 716 C CA . GLN A 1 91 ? 8.394 10.853 -8.661 1.00 89.69 91 GLN A CA 1
ATOM 717 C C . GLN A 1 91 ? 7.044 10.448 -9.272 1.00 89.69 91 GLN A C 1
ATOM 719 O O . GLN A 1 91 ? 6.112 11.251 -9.272 1.00 89.69 91 GLN A O 1
ATOM 724 N N . VAL A 1 92 ? 6.899 9.194 -9.718 1.00 90.75 92 VAL A N 1
ATOM 725 C CA . VAL A 1 92 ? 5.621 8.653 -10.215 1.00 90.75 92 VAL A CA 1
ATOM 726 C C . VAL A 1 92 ? 4.538 8.725 -9.140 1.00 90.75 92 VAL A C 1
ATOM 728 O O . VAL A 1 92 ? 3.402 9.078 -9.446 1.00 90.75 92 VAL A O 1
ATOM 731 N N . GLY A 1 93 ? 4.893 8.457 -7.880 1.00 89.62 93 GLY A N 1
ATOM 732 C CA . GLY A 1 93 ? 3.966 8.535 -6.751 1.00 89.62 93 GLY A CA 1
ATOM 733 C C . GLY A 1 93 ? 3.427 9.944 -6.498 1.00 89.62 93 GLY A C 1
ATOM 734 O O . GLY A 1 93 ? 2.322 10.081 -5.977 1.00 89.62 93 GLY A O 1
ATOM 735 N N . ASN A 1 94 ? 4.173 10.979 -6.886 1.00 91.94 94 ASN A N 1
ATOM 736 C CA . ASN A 1 94 ? 3.744 12.373 -6.767 1.00 91.94 94 ASN A CA 1
ATOM 737 C C . ASN A 1 94 ? 2.913 12.808 -7.977 1.00 91.94 94 ASN A C 1
ATOM 739 O O . ASN A 1 94 ? 1.865 13.420 -7.815 1.00 91.94 94 ASN A O 1
ATOM 743 N N . LEU A 1 95 ? 3.349 12.450 -9.185 1.00 93.31 95 LEU A N 1
ATOM 744 C CA . LEU A 1 95 ? 2.666 12.828 -10.427 1.00 93.31 95 LEU A CA 1
ATOM 745 C C . LEU A 1 95 ? 1.315 12.138 -10.611 1.00 93.31 95 LEU A C 1
ATOM 747 O O . LEU A 1 95 ? 0.424 12.681 -11.255 1.00 93.31 95 LEU A O 1
ATOM 751 N N . HIS A 1 96 ? 1.171 10.940 -10.051 1.00 94.50 96 HIS A N 1
ATOM 752 C CA . HIS A 1 96 ? -0.044 10.137 -10.121 1.00 94.50 96 HIS A CA 1
ATOM 753 C C . HIS A 1 96 ? -0.593 9.854 -8.718 1.00 94.50 96 HIS A C 1
ATOM 755 O O . HIS A 1 96 ? -1.051 8.746 -8.450 1.00 94.50 96 HIS A O 1
ATOM 761 N N . ALA A 1 97 ? -0.513 10.834 -7.809 1.00 94.62 97 ALA A N 1
ATOM 762 C CA . ALA A 1 97 ? -0.820 10.651 -6.390 1.00 94.62 97 ALA A CA 1
ATOM 763 C C . ALA A 1 97 ? -2.210 10.050 -6.132 1.00 94.62 97 ALA A C 1
ATOM 765 O O . ALA A 1 97 ? -2.304 9.065 -5.403 1.00 94.62 97 ALA A O 1
ATOM 766 N N . GLU A 1 98 ? -3.255 10.578 -6.773 1.00 95.50 98 GLU A N 1
ATOM 767 C CA . GLU A 1 98 ? -4.628 10.065 -6.640 1.00 95.50 98 GLU A CA 1
ATOM 768 C C . GLU A 1 98 ? -4.756 8.625 -7.148 1.00 95.50 98 GLU A C 1
ATOM 770 O O . GLU A 1 98 ? -5.323 7.759 -6.489 1.00 95.50 98 GLU A O 1
ATOM 775 N N . LEU A 1 99 ? -4.159 8.336 -8.305 1.00 95.94 99 LEU A N 1
ATOM 776 C CA . LEU A 1 99 ? -4.205 7.008 -8.907 1.00 95.94 99 LEU A CA 1
ATOM 777 C C . LEU A 1 99 ? -3.463 5.972 -8.052 1.00 95.94 99 LEU A C 1
ATOM 779 O O . LEU A 1 99 ? -3.944 4.855 -7.879 1.00 95.94 99 LEU A O 1
ATOM 783 N N . VAL A 1 100 ? -2.307 6.341 -7.497 1.00 97.25 100 VAL A N 1
ATOM 784 C CA . VAL A 1 100 ? -1.545 5.484 -6.580 1.00 97.25 100 VAL A CA 1
ATOM 785 C C . VAL A 1 100 ? -2.301 5.278 -5.271 1.00 97.25 100 VAL A C 1
ATOM 787 O O . VAL A 1 100 ? -2.337 4.151 -4.782 1.00 97.25 100 VAL A O 1
ATOM 790 N N . TYR A 1 101 ? -2.938 6.321 -4.734 1.00 97.44 101 TYR A N 1
ATOM 791 C CA . TYR A 1 101 ? -3.804 6.203 -3.563 1.00 97.44 101 TYR A CA 1
ATOM 792 C C . TYR A 1 101 ? -4.914 5.177 -3.800 1.00 97.44 101 TYR A C 1
ATOM 794 O O . TYR A 1 101 ? -5.020 4.213 -3.042 1.00 97.44 101 TYR A O 1
ATOM 802 N N . ASP A 1 102 ? -5.660 5.308 -4.899 1.00 97.56 102 ASP A N 1
ATOM 803 C CA . ASP A 1 102 ? -6.738 4.380 -5.246 1.00 97.56 102 ASP A CA 1
ATOM 804 C C . ASP A 1 102 ? -6.240 2.937 -5.389 1.00 97.56 102 ASP A C 1
ATOM 806 O O . ASP A 1 102 ? -6.889 2.005 -4.917 1.00 97.56 102 ASP A O 1
ATOM 810 N N . ILE A 1 103 ? -5.079 2.736 -6.022 1.00 98.19 103 ILE A N 1
ATOM 811 C CA . ILE A 1 103 ? -4.462 1.409 -6.144 1.00 98.19 103 ILE A CA 1
ATOM 812 C C . ILE A 1 103 ? -4.179 0.825 -4.759 1.00 98.19 103 ILE A C 1
ATOM 814 O O . ILE A 1 103 ? -4.559 -0.315 -4.495 1.00 98.19 103 ILE A O 1
ATOM 818 N N . ILE A 1 104 ? -3.539 1.590 -3.871 1.00 98.25 104 ILE A N 1
ATOM 819 C CA . ILE A 1 104 ? -3.189 1.123 -2.525 1.00 98.25 104 ILE A CA 1
ATOM 820 C C . ILE A 1 104 ? -4.457 0.783 -1.738 1.00 98.25 104 ILE A C 1
ATOM 822 O O . ILE A 1 104 ? -4.522 -0.297 -1.156 1.00 98.25 104 ILE A O 1
ATOM 826 N N . MET A 1 105 ? -5.487 1.636 -1.775 1.00 97.81 105 MET A N 1
ATOM 827 C CA . MET A 1 105 ? -6.769 1.362 -1.110 1.00 97.81 105 MET A CA 1
ATOM 828 C C . MET A 1 105 ? -7.431 0.085 -1.649 1.00 97.81 105 MET A C 1
ATOM 830 O O . MET A 1 105 ? -7.888 -0.747 -0.868 1.00 97.81 105 MET A O 1
ATOM 834 N N . ARG A 1 106 ? -7.394 -0.150 -2.970 1.00 97.62 106 ARG A N 1
ATOM 835 C CA . ARG A 1 106 ? -7.890 -1.407 -3.557 1.00 97.62 106 ARG A CA 1
ATOM 836 C C . ARG A 1 106 ? -7.106 -2.634 -3.090 1.00 97.62 106 ARG A C 1
ATOM 838 O O . ARG A 1 106 ? -7.712 -3.682 -2.883 1.00 97.62 106 ARG A O 1
ATOM 845 N N . PHE A 1 107 ? -5.786 -2.532 -2.935 1.00 98.06 107 PHE A N 1
ATOM 846 C CA . PHE A 1 107 ? -4.979 -3.626 -2.385 1.00 98.06 107 PHE A CA 1
ATOM 847 C C . PHE A 1 107 ? -5.288 -3.886 -0.909 1.00 98.06 107 PHE A C 1
ATOM 849 O O . PHE A 1 107 ? -5.299 -5.046 -0.508 1.00 98.06 107 PHE A O 1
ATOM 856 N N . VAL A 1 108 ? -5.591 -2.844 -0.128 1.00 97.56 108 VAL A N 1
ATOM 857 C CA . VAL A 1 108 ? -6.077 -2.993 1.253 1.00 97.56 108 VAL A CA 1
ATOM 858 C C . VAL A 1 108 ? -7.410 -3.749 1.263 1.00 97.56 108 VAL A C 1
ATOM 860 O O . VAL A 1 108 ? -7.509 -4.768 1.940 1.00 97.56 108 VAL A O 1
ATOM 863 N N . ASP A 1 109 ? -8.392 -3.345 0.450 1.00 96.81 109 ASP A N 1
ATOM 864 C CA . ASP A 1 109 ? -9.685 -4.047 0.348 1.00 96.81 109 ASP A CA 1
ATOM 865 C C . ASP A 1 109 ? -9.523 -5.530 -0.051 1.00 96.81 109 ASP A C 1
ATOM 867 O O . ASP A 1 109 ? -10.178 -6.417 0.505 1.00 96.81 109 ASP A O 1
ATOM 871 N N . ILE A 1 110 ? -8.630 -5.825 -1.002 1.00 96.56 110 ILE A N 1
ATOM 872 C CA . ILE A 1 110 ? -8.332 -7.201 -1.430 1.00 96.56 110 ILE A CA 1
ATOM 873 C C . ILE A 1 110 ? -7.664 -7.998 -0.302 1.00 96.56 110 ILE A C 1
ATOM 875 O O . ILE A 1 110 ? -8.022 -9.153 -0.069 1.00 96.56 110 ILE A O 1
ATOM 879 N N . ALA A 1 111 ? -6.704 -7.411 0.413 1.00 96.62 111 ALA A N 1
ATOM 880 C CA . ALA A 1 111 ? -6.011 -8.090 1.506 1.00 96.62 111 ALA A CA 1
ATOM 881 C C . ALA A 1 111 ? -6.967 -8.433 2.659 1.00 96.62 111 ALA A C 1
ATOM 883 O O . ALA A 1 111 ? -6.929 -9.551 3.167 1.00 96.62 111 ALA A O 1
ATOM 884 N N . VAL A 1 112 ? -7.881 -7.518 3.007 1.00 95.88 112 VAL A N 1
ATOM 885 C CA . VAL A 1 112 ? -8.903 -7.757 4.041 1.00 95.88 112 VAL A CA 1
ATOM 886 C C . VAL A 1 112 ? -9.856 -8.892 3.653 1.00 95.88 112 VAL A C 1
ATOM 888 O O . VAL A 1 112 ? -10.287 -9.654 4.512 1.00 95.88 112 VAL A O 1
ATOM 891 N N . THR A 1 113 ? -10.198 -9.016 2.369 1.00 94.94 113 THR A N 1
ATOM 892 C CA . THR A 1 113 ? -11.202 -9.988 1.897 1.00 94.94 113 THR A CA 1
ATOM 893 C C . THR A 1 113 ? -10.638 -11.364 1.544 1.00 94.94 113 THR A C 1
ATOM 895 O O . THR A 1 113 ? -11.378 -12.342 1.589 1.00 94.94 113 THR A O 1
ATOM 898 N N . SER A 1 114 ? -9.357 -11.459 1.182 1.00 91.56 114 SER A N 1
ATOM 899 C CA . SER A 1 114 ? -8.744 -12.706 0.693 1.00 91.56 114 SER A CA 1
ATOM 900 C C . SER A 1 114 ? -8.096 -13.570 1.777 1.00 91.56 114 SER A C 1
ATOM 902 O O . SER A 1 114 ? -7.872 -14.753 1.534 1.00 91.56 114 SER A O 1
ATOM 904 N N . SER A 1 115 ? -7.755 -12.996 2.938 1.00 80.50 115 SER A N 1
ATOM 905 C CA . SER A 1 115 ? -6.930 -13.645 3.977 1.00 80.50 115 SER A CA 1
ATOM 906 C C . SER A 1 115 ? -5.568 -14.169 3.475 1.00 80.50 115 SER A C 1
ATOM 908 O O . SER A 1 115 ? -4.922 -14.971 4.149 1.00 80.50 115 SER A O 1
ATOM 910 N N . ASP A 1 116 ? -5.103 -13.712 2.308 1.00 92.38 116 ASP A N 1
ATOM 911 C CA . ASP A 1 116 ? -3.810 -14.084 1.732 1.00 92.38 116 ASP A CA 1
ATOM 912 C C . ASP A 1 116 ? -2.693 -13.252 2.380 1.00 92.38 116 ASP A C 1
ATOM 914 O O . ASP A 1 116 ? -2.609 -12.030 2.214 1.00 92.38 116 ASP A O 1
ATOM 918 N N . SER A 1 117 ? -1.803 -13.929 3.109 1.00 94.12 117 SER A N 1
ATOM 919 C CA . SER A 1 117 ? -0.674 -13.305 3.806 1.00 94.12 117 SER A CA 1
ATOM 920 C C . SER A 1 117 ? 0.311 -12.612 2.858 1.00 94.12 117 SER A C 1
ATOM 922 O O . SER A 1 117 ? 0.927 -11.610 3.231 1.00 94.12 117 SER A O 1
ATOM 924 N N . THR A 1 118 ? 0.428 -13.085 1.618 1.00 95.75 118 THR A N 1
ATOM 925 C CA . THR A 1 118 ? 1.290 -12.489 0.591 1.00 95.75 118 THR A CA 1
ATOM 926 C C . THR A 1 118 ? 0.708 -11.170 0.101 1.00 95.75 118 THR A C 1
ATOM 928 O O . THR A 1 118 ? 1.428 -10.176 -0.005 1.00 95.75 118 THR A O 1
ATOM 931 N N . LEU A 1 119 ? -0.605 -11.125 -0.151 1.00 95.69 119 LEU A N 1
ATOM 932 C CA . LEU A 1 119 ? -1.299 -9.883 -0.512 1.00 95.69 119 LEU A CA 1
ATOM 933 C C . LEU A 1 119 ? -1.294 -8.881 0.644 1.00 95.69 119 LEU A C 1
ATOM 935 O O . LEU A 1 119 ? -1.067 -7.693 0.409 1.00 95.69 119 LEU A O 1
ATOM 939 N N . ARG A 1 120 ? -1.461 -9.362 1.881 1.00 96.31 120 ARG A N 1
ATOM 940 C CA . ARG A 1 120 ? -1.350 -8.553 3.101 1.00 96.31 120 ARG A CA 1
ATOM 941 C C . ARG A 1 120 ? 0.035 -7.916 3.244 1.00 96.31 120 ARG A C 1
ATOM 943 O O . ARG A 1 120 ? 0.150 -6.714 3.486 1.00 96.31 120 ARG A O 1
ATOM 950 N N . SER A 1 121 ? 1.097 -8.696 3.045 1.00 96.88 121 SER A N 1
ATOM 951 C CA . SER A 1 121 ? 2.474 -8.186 3.043 1.00 96.88 121 SER A CA 1
ATOM 952 C C . SER A 1 121 ? 2.686 -7.161 1.925 1.00 96.88 121 SER A C 1
ATOM 954 O O . SER A 1 121 ? 3.178 -6.060 2.179 1.00 96.88 121 SER A O 1
ATOM 956 N N . LEU A 1 122 ? 2.225 -7.460 0.707 1.00 97.19 122 LEU A N 1
ATOM 957 C CA . LEU A 1 122 ? 2.365 -6.566 -0.439 1.00 97.19 122 LEU A CA 1
ATOM 958 C C . LEU A 1 122 ? 1.636 -5.230 -0.242 1.00 97.19 122 LEU A C 1
ATOM 960 O O . LEU A 1 122 ? 2.224 -4.184 -0.510 1.00 97.19 122 LEU A O 1
ATOM 964 N N . CYS A 1 123 ? 0.385 -5.226 0.231 1.00 97.00 123 CYS A N 1
ATOM 965 C CA . CYS A 1 123 ? -0.352 -3.978 0.455 1.00 97.00 123 CYS A CA 1
ATOM 966 C C . CYS A 1 123 ? 0.285 -3.135 1.569 1.00 97.00 123 CYS A C 1
ATOM 968 O O . CYS A 1 123 ? 0.355 -1.910 1.455 1.00 97.00 123 CYS A O 1
ATOM 970 N N . THR A 1 124 ? 0.819 -3.798 2.596 1.00 97.38 124 THR A N 1
ATOM 971 C CA . THR A 1 124 ? 1.564 -3.170 3.692 1.00 97.38 124 THR A CA 1
ATOM 972 C C . THR A 1 124 ? 2.831 -2.490 3.195 1.00 97.38 124 THR A C 1
ATOM 974 O O . THR A 1 124 ? 3.086 -1.325 3.514 1.00 97.38 124 THR A O 1
ATOM 977 N N . GLU A 1 125 ? 3.589 -3.165 2.334 1.00 96.69 125 GLU A N 1
ATOM 978 C CA . GLU A 1 125 ? 4.762 -2.580 1.692 1.00 96.69 125 GLU A CA 1
ATOM 979 C C . GLU A 1 125 ? 4.402 -1.447 0.727 1.00 96.69 125 GLU A C 1
ATOM 981 O O . GLU A 1 125 ? 5.085 -0.427 0.709 1.00 96.69 125 GLU A O 1
ATOM 986 N N . LEU A 1 126 ? 3.328 -1.578 -0.054 1.00 97.69 126 LEU A N 1
ATOM 987 C CA . LEU A 1 126 ? 2.869 -0.524 -0.962 1.00 97.69 126 LEU A CA 1
ATOM 988 C C . LEU A 1 126 ? 2.514 0.762 -0.206 1.00 97.69 126 LEU A C 1
ATOM 990 O O . LEU A 1 126 ? 2.981 1.844 -0.577 1.00 97.69 126 LEU A O 1
ATOM 994 N N . TYR A 1 127 ? 1.731 0.637 0.868 1.00 97.56 127 TYR A N 1
ATOM 995 C CA . TYR A 1 127 ? 1.369 1.763 1.724 1.00 97.56 127 TYR A CA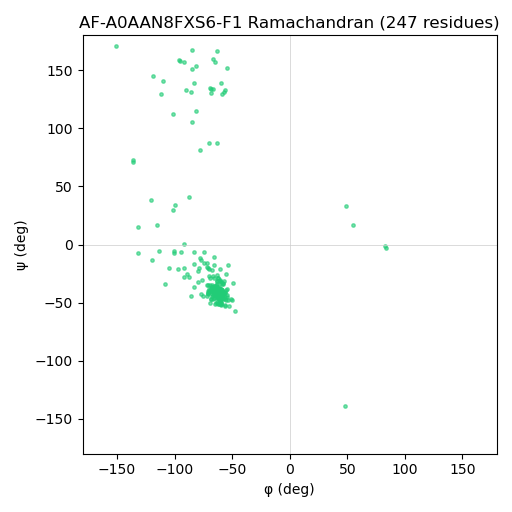 1
ATOM 996 C C . TYR A 1 127 ? 2.614 2.412 2.334 1.00 97.56 127 TYR A C 1
ATOM 998 O O . TYR A 1 127 ? 2.816 3.622 2.204 1.00 97.56 127 TYR A O 1
ATOM 1006 N N . SER A 1 128 ? 3.489 1.610 2.952 1.00 94.62 128 SER A N 1
ATOM 1007 C CA . SER A 1 128 ? 4.665 2.136 3.645 1.00 94.62 128 SER A CA 1
ATOM 1008 C C . SER A 1 128 ? 5.671 2.764 2.679 1.00 94.62 128 SER A C 1
ATOM 1010 O O . SER A 1 128 ? 6.209 3.828 2.981 1.00 94.62 128 SER A O 1
ATOM 1012 N N . VAL A 1 129 ? 5.897 2.187 1.492 1.00 94.81 129 VAL A N 1
ATOM 1013 C CA . VAL A 1 129 ? 6.747 2.787 0.446 1.00 94.81 129 VAL A CA 1
ATOM 1014 C C . VAL A 1 129 ? 6.219 4.158 0.029 1.00 94.81 129 VAL A C 1
ATOM 1016 O O . VAL A 1 129 ? 7.018 5.084 -0.128 1.00 94.81 129 VAL A O 1
ATOM 1019 N N . ARG A 1 130 ? 4.903 4.294 -0.180 1.00 95.00 130 ARG A N 1
ATOM 1020 C CA . ARG A 1 130 ? 4.319 5.537 -0.700 1.00 95.00 130 ARG A CA 1
ATOM 1021 C C . ARG A 1 130 ? 4.243 6.640 0.348 1.00 95.00 130 ARG A C 1
ATOM 1023 O O . ARG A 1 130 ? 4.527 7.793 0.012 1.00 95.00 130 ARG A O 1
ATOM 1030 N N . TYR A 1 131 ? 3.802 6.301 1.554 1.00 92.38 131 TYR A N 1
ATOM 1031 C CA . TYR A 1 131 ? 3.435 7.285 2.570 1.00 92.38 131 TYR A CA 1
ATOM 1032 C C . TYR A 1 131 ? 4.436 7.342 3.721 1.00 92.38 131 TYR A C 1
ATOM 1034 O O . TYR A 1 131 ? 4.706 8.427 4.227 1.00 92.38 131 TYR A O 1
ATOM 1042 N N . GLY A 1 132 ? 5.046 6.215 4.106 1.00 88.00 132 GLY A N 1
ATOM 1043 C CA . GLY A 1 132 ? 5.875 6.142 5.313 1.00 88.00 132 GLY A CA 1
ATOM 104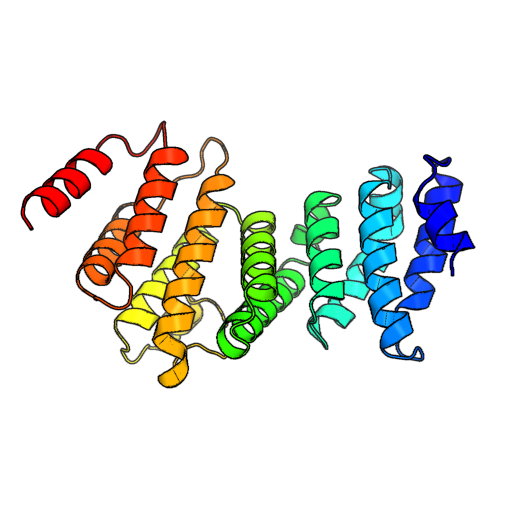4 C C . GLY A 1 132 ? 5.158 6.777 6.510 1.00 88.00 132 GLY A C 1
ATOM 1045 O O . GLY A 1 132 ? 3.942 6.651 6.633 1.00 88.00 132 GLY A O 1
ATOM 1046 N N . CYS A 1 133 ? 5.891 7.528 7.334 1.00 85.12 133 CYS A N 1
ATOM 1047 C CA . CYS A 1 133 ? 5.325 8.336 8.424 1.00 85.12 133 CYS A CA 1
ATOM 1048 C C . CYS A 1 133 ? 4.903 9.743 7.991 1.00 85.12 133 CYS A C 1
ATOM 1050 O O . CYS A 1 133 ? 5.175 10.720 8.689 1.00 85.12 133 CYS A O 1
ATOM 1052 N N . ASP A 1 134 ? 4.288 9.887 6.821 1.00 88.81 134 ASP A N 1
ATOM 1053 C CA . ASP A 1 134 ? 3.635 11.145 6.475 1.00 88.81 134 ASP A CA 1
ATOM 1054 C C . ASP A 1 134 ? 2.547 11.480 7.511 1.00 88.81 134 ASP A C 1
ATOM 1056 O O . ASP A 1 134 ? 1.729 10.623 7.854 1.00 88.81 134 ASP A O 1
ATOM 1060 N N . THR A 1 135 ? 2.564 12.702 8.050 1.00 87.44 135 THR A N 1
ATOM 1061 C CA . THR A 1 135 ? 1.700 13.095 9.174 1.00 87.44 135 THR A CA 1
ATOM 1062 C C . THR A 1 135 ? 0.223 13.051 8.798 1.00 87.44 135 THR A C 1
ATOM 1064 O O . THR A 1 135 ? -0.592 12.562 9.583 1.00 87.44 135 THR A O 1
ATOM 1067 N N . GLU A 1 136 ? -0.130 13.531 7.603 1.00 91.12 136 GLU A N 1
ATOM 1068 C CA . GLU A 1 136 ? -1.515 13.547 7.130 1.00 91.12 136 GLU A CA 1
ATOM 1069 C C . GLU A 1 136 ? -2.019 12.114 6.967 1.00 91.12 136 GLU A C 1
ATOM 1071 O O . GLU A 1 136 ? -3.032 11.730 7.552 1.00 91.12 136 GLU A O 1
ATOM 1076 N N . MET A 1 137 ? -1.264 11.284 6.251 1.00 93.06 137 MET A N 1
ATOM 1077 C CA . MET A 1 137 ? -1.657 9.901 5.986 1.00 93.06 137 MET A CA 1
ATOM 1078 C C . MET A 1 137 ? -1.656 9.032 7.244 1.00 93.06 137 MET A C 1
ATOM 1080 O O . MET A 1 137 ? -2.547 8.199 7.407 1.00 93.06 137 MET A O 1
ATOM 1084 N N . SER A 1 138 ? -0.717 9.246 8.167 1.00 92.25 138 SER A N 1
ATOM 1085 C CA . SER A 1 138 ? -0.707 8.568 9.470 1.00 92.25 138 SER A CA 1
ATOM 1086 C C . SER A 1 138 ? -1.935 8.943 10.293 1.00 92.25 138 SER A C 1
ATOM 1088 O O . SER A 1 138 ? -2.570 8.069 10.879 1.00 92.25 138 SER A O 1
ATOM 1090 N N . THR A 1 139 ? -2.310 10.226 10.290 1.00 93.44 139 THR A N 1
ATOM 1091 C CA . THR A 1 139 ? -3.523 10.700 10.966 1.00 93.44 139 THR A CA 1
ATOM 1092 C C . THR A 1 139 ? -4.758 10.048 10.354 1.00 93.44 139 THR A C 1
ATOM 1094 O O . THR A 1 139 ? -5.514 9.407 11.075 1.00 93.44 139 THR A O 1
ATOM 1097 N N . ARG A 1 140 ? -4.921 10.096 9.024 1.00 95.50 140 ARG A N 1
ATOM 1098 C CA . ARG A 1 140 ? -6.063 9.469 8.331 1.00 95.50 140 ARG A CA 1
ATOM 1099 C C . ARG A 1 140 ? -6.159 7.970 8.607 1.00 95.50 140 ARG A C 1
ATOM 1101 O O . ARG A 1 140 ? -7.255 7.464 8.850 1.00 95.50 140 ARG A O 1
ATOM 1108 N N . LEU A 1 141 ? -5.032 7.256 8.605 1.00 96.62 141 LEU A N 1
ATOM 1109 C CA . LEU A 1 141 ? -4.989 5.831 8.931 1.00 96.62 141 LEU A CA 1
ATOM 1110 C C . LEU A 1 141 ? -5.456 5.574 10.365 1.00 96.62 141 LEU A C 1
ATOM 1112 O O . LEU A 1 141 ? -6.340 4.745 10.571 1.00 96.62 141 LEU A O 1
ATOM 1116 N N . LEU A 1 142 ? -4.896 6.282 11.346 1.00 95.31 142 LEU A N 1
ATOM 1117 C CA . LEU A 1 142 ? -5.229 6.080 12.757 1.00 95.31 142 LEU A CA 1
ATOM 1118 C C . LEU A 1 142 ? -6.672 6.496 13.071 1.00 95.31 142 LEU A C 1
ATOM 1120 O O . LEU A 1 142 ? -7.356 5.806 13.823 1.00 95.31 142 LEU A O 1
ATOM 1124 N N . THR A 1 143 ? -7.177 7.564 12.448 1.00 95.31 143 THR A N 1
ATOM 1125 C CA . THR A 1 143 ? -8.592 7.950 12.536 1.00 95.31 143 THR A CA 1
ATOM 1126 C C . THR A 1 143 ? -9.492 6.876 11.926 1.00 95.31 143 THR A C 1
ATOM 1128 O O . THR A 1 143 ? -10.525 6.548 12.504 1.00 95.31 143 THR A O 1
ATOM 1131 N N . THR A 1 144 ? -9.090 6.271 10.803 1.00 96.19 144 THR A N 1
ATOM 1132 C CA . THR A 1 144 ? -9.824 5.143 10.200 1.00 96.19 144 THR A CA 1
ATOM 1133 C C . THR A 1 144 ? -9.838 3.933 11.126 1.00 96.19 144 THR A C 1
ATOM 1135 O O . THR A 1 144 ? -10.880 3.305 11.284 1.00 96.19 144 THR A O 1
ATOM 1138 N N . LEU A 1 145 ? -8.713 3.626 11.771 1.00 96.50 145 LEU A N 1
ATOM 1139 C CA . LEU A 1 145 ? -8.599 2.527 12.727 1.00 96.50 145 LEU A CA 1
ATOM 1140 C C . LEU A 1 145 ? -9.483 2.754 13.961 1.00 96.50 145 LEU A C 1
ATOM 1142 O O . LEU A 1 145 ? -10.309 1.901 14.270 1.00 96.50 145 LEU A O 1
ATOM 1146 N N . SER A 1 146 ? -9.401 3.928 14.591 1.00 94.88 146 SER A N 1
ATOM 1147 C CA . SER A 1 146 ? -10.275 4.298 15.716 1.00 94.88 146 SER A CA 1
ATOM 1148 C C . SER A 1 146 ? -11.761 4.237 15.335 1.00 94.88 146 SER A C 1
ATOM 1150 O O . SER A 1 146 ? -12.595 3.701 16.069 1.00 94.88 146 SER A O 1
ATOM 1152 N N . ALA A 1 147 ? -12.117 4.723 14.144 1.00 94.31 147 ALA A N 1
ATOM 1153 C CA . ALA A 1 147 ? -13.491 4.656 13.660 1.00 94.31 147 ALA A CA 1
ATOM 1154 C C . ALA A 1 147 ? -13.955 3.212 13.383 1.00 94.31 147 ALA A C 1
ATOM 1156 O O . ALA A 1 147 ? -15.107 2.873 13.655 1.00 94.31 147 ALA A O 1
ATOM 1157 N N . ALA A 1 148 ? -13.069 2.351 12.873 1.00 94.25 148 ALA A N 1
ATOM 1158 C CA . ALA A 1 148 ? -13.363 0.940 12.639 1.00 94.25 148 ALA A CA 1
ATOM 1159 C C . ALA A 1 148 ? -13.548 0.160 13.952 1.00 94.25 148 ALA A C 1
ATOM 1161 O O . ALA A 1 148 ? -14.431 -0.696 14.024 1.00 94.25 148 ALA A O 1
ATOM 1162 N N . MET A 1 149 ? -12.762 0.475 14.987 1.00 93.88 149 MET A N 1
ATOM 1163 C CA . MET A 1 149 ? -12.855 -0.142 16.317 1.00 93.88 149 MET A CA 1
ATOM 1164 C C . MET A 1 149 ? -14.141 0.264 17.044 1.00 93.88 149 MET A C 1
ATOM 1166 O O . MET A 1 149 ? -14.923 -0.600 17.442 1.00 93.88 149 MET A O 1
ATOM 1170 N N . SER A 1 150 ? -14.421 1.569 17.096 1.00 89.19 150 SER A N 1
ATOM 1171 C CA . SER A 1 150 ? -15.604 2.117 17.776 1.00 89.19 150 SER A CA 1
ATOM 1172 C C . SER A 1 150 ? -16.939 1.724 17.131 1.00 89.19 150 SER A C 1
ATOM 1174 O O . SER A 1 150 ? -17.983 1.832 17.774 1.00 89.19 150 SER A O 1
ATOM 1176 N N . ASN A 1 151 ? -16.933 1.266 15.869 1.00 80.62 151 ASN A N 1
ATOM 1177 C CA . ASN A 1 151 ? -18.116 0.815 15.122 1.00 80.62 151 ASN A CA 1
ATOM 1178 C C . ASN A 1 151 ? -19.299 1.808 15.188 1.00 80.62 151 ASN A C 1
ATOM 1180 O O . ASN A 1 151 ? -20.468 1.413 15.216 1.00 80.62 151 ASN A O 1
ATOM 1184 N N . ARG A 1 152 ? -18.992 3.110 15.251 1.00 81.94 152 ARG A N 1
ATOM 1185 C CA . ARG A 1 152 ? -19.986 4.181 15.379 1.00 81.94 152 ARG A CA 1
ATOM 1186 C C . ARG A 1 152 ? -20.428 4.712 14.020 1.00 81.94 152 ARG A C 1
ATOM 1188 O O . ARG A 1 152 ? -19.707 4.631 13.026 1.00 81.94 152 ARG A O 1
ATOM 1195 N N . LEU A 1 153 ? -21.616 5.311 13.991 1.00 79.88 153 LEU A N 1
ATOM 1196 C CA . LEU A 1 153 ? -22.066 6.075 12.833 1.00 79.88 153 LEU A CA 1
ATOM 1197 C C . LEU A 1 153 ? -21.221 7.343 12.701 1.00 79.88 153 LEU A C 1
ATOM 1199 O O . LEU A 1 153 ? -21.000 8.057 13.676 1.00 79.88 153 LEU A O 1
ATOM 1203 N N . LEU A 1 154 ? -20.771 7.605 11.478 1.00 88.12 154 LEU 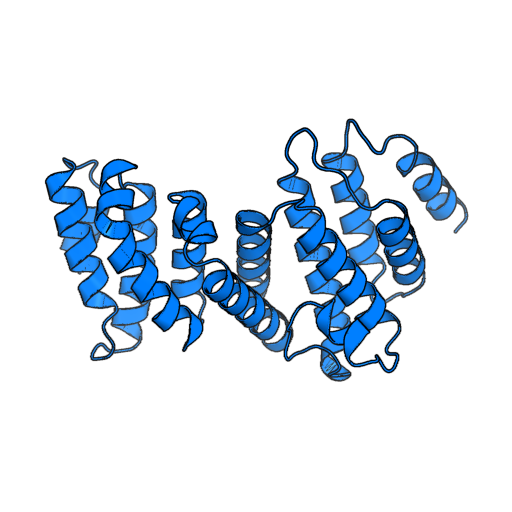A N 1
ATOM 1204 C CA . LEU A 1 154 ? -19.964 8.769 11.141 1.00 88.12 154 LEU A CA 1
ATOM 1205 C C . LEU A 1 154 ? -20.770 9.742 10.293 1.00 88.12 154 LEU A C 1
ATOM 1207 O O . LEU A 1 154 ? -21.500 9.334 9.378 1.00 88.12 154 LEU A O 1
ATOM 1211 N N . SER A 1 155 ? -20.580 11.026 10.568 1.00 87.94 155 SER A N 1
ATOM 1212 C CA . SER A 1 155 ? -21.013 12.109 9.692 1.00 87.94 155 SER A CA 1
ATOM 1213 C C . SER A 1 155 ? -20.289 12.056 8.339 1.00 87.94 155 SER A C 1
ATOM 1215 O O . SER A 1 155 ? -19.294 11.350 8.149 1.00 87.94 155 SER A O 1
ATOM 1217 N N . GLN A 1 156 ? -20.794 12.805 7.357 1.00 84.75 156 GLN A N 1
ATOM 1218 C CA . GLN A 1 156 ? -20.157 12.888 6.042 1.00 84.75 156 GLN A CA 1
ATOM 1219 C C . GLN A 1 156 ? -18.765 13.536 6.113 1.00 84.75 156 GLN A C 1
ATOM 1221 O O . GLN A 1 156 ? -17.856 13.100 5.409 1.00 84.75 156 GLN A O 1
ATOM 1226 N N . GLU A 1 157 ? -18.592 14.523 6.990 1.00 87.00 157 GLU A N 1
ATOM 1227 C CA . GLU A 1 157 ? -17.312 15.196 7.229 1.00 87.00 157 GLU A CA 1
ATOM 1228 C C . GLU A 1 157 ? -16.285 14.234 7.836 1.00 87.00 157 GLU A C 1
ATOM 1230 O O . GLU A 1 157 ? -15.168 14.124 7.333 1.00 87.00 157 GLU A O 1
ATOM 1235 N N . GLU A 1 158 ? -16.684 13.451 8.844 1.00 87.75 158 GLU A N 1
ATOM 1236 C CA . GLU A 1 158 ? -15.816 12.427 9.438 1.00 87.75 158 GLU A CA 1
ATOM 1237 C C . GLU A 1 158 ? -15.410 11.364 8.413 1.00 87.75 158 GLU A C 1
ATOM 1239 O O . GLU A 1 158 ? -14.253 10.953 8.385 1.00 87.75 158 GLU A O 1
ATOM 1244 N N . ARG A 1 159 ? -16.325 10.951 7.522 1.00 87.00 159 ARG A N 1
ATOM 1245 C CA . ARG A 1 159 ? -16.010 9.996 6.446 1.00 87.00 159 ARG A CA 1
ATOM 1246 C C . ARG A 1 159 ? -14.989 10.538 5.448 1.00 87.00 159 ARG A C 1
ATOM 1248 O O . ARG A 1 159 ? -14.171 9.762 4.963 1.00 87.00 159 ARG A O 1
ATOM 1255 N N . ALA A 1 160 ? -15.008 11.838 5.153 1.00 88.69 160 ALA A N 1
ATOM 1256 C CA . ALA A 1 160 ? -14.038 12.455 4.246 1.00 88.69 160 ALA A CA 1
ATOM 1257 C C . ALA A 1 160 ? -12.606 12.436 4.816 1.00 88.69 160 ALA A C 1
ATOM 1259 O O . ALA A 1 160 ? -11.639 12.376 4.055 1.00 88.69 160 ALA A O 1
ATOM 1260 N N . ALA A 1 161 ? -12.468 12.426 6.146 1.00 90.06 161 ALA A N 1
ATOM 1261 C CA . ALA A 1 161 ? -11.179 12.315 6.825 1.00 90.06 161 ALA A CA 1
ATOM 1262 C C . ALA A 1 161 ? -10.611 10.880 6.836 1.00 90.06 161 ALA A C 1
ATOM 1264 O O . ALA A 1 161 ? -9.430 10.691 7.132 1.00 90.06 161 ALA A O 1
ATOM 1265 N N . LEU A 1 162 ? -11.407 9.862 6.494 1.00 94.75 162 LEU A N 1
ATOM 1266 C CA . LEU A 1 162 ? -10.973 8.465 6.526 1.00 94.75 162 LEU A CA 1
ATOM 1267 C C . LEU A 1 162 ? -10.247 8.033 5.248 1.00 94.75 162 LEU A C 1
ATOM 1269 O O . LEU A 1 162 ? -10.259 8.713 4.217 1.00 94.75 162 LEU A O 1
ATOM 1273 N N . LEU A 1 163 ? -9.609 6.866 5.312 1.00 96.06 163 LEU A N 1
ATOM 1274 C CA . LEU A 1 163 ? -9.192 6.125 4.130 1.00 96.06 163 LEU A CA 1
ATOM 1275 C C . LEU A 1 163 ? -10.431 5.634 3.366 1.00 96.06 163 LEU A C 1
ATOM 1277 O O . LEU A 1 163 ? -11.360 5.083 3.956 1.00 96.06 163 LEU A O 1
ATOM 1281 N N . ASN A 1 164 ? -10.436 5.819 2.046 1.00 94.44 164 ASN A N 1
ATOM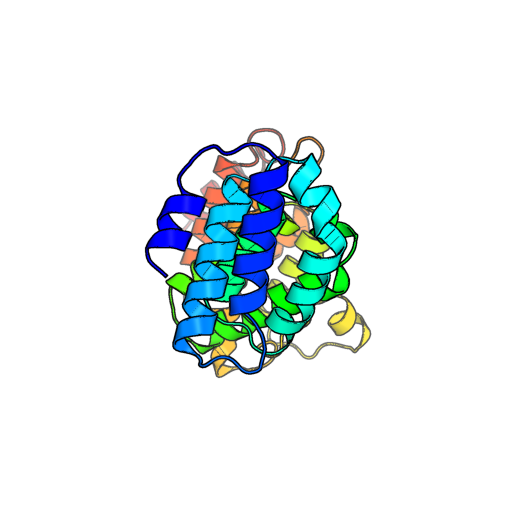 1282 C CA . ASN A 1 164 ? -11.531 5.399 1.178 1.00 94.44 164 ASN A CA 1
ATOM 1283 C C . ASN A 1 164 ? -11.459 3.886 0.917 1.00 94.44 164 ASN A C 1
ATOM 1285 O O . ASN A 1 164 ? -10.928 3.446 -0.103 1.00 94.44 164 ASN A O 1
ATOM 1289 N N . LEU A 1 165 ? -11.958 3.104 1.872 1.00 95.31 165 LEU A N 1
ATOM 1290 C CA . LEU A 1 165 ? -11.936 1.643 1.855 1.00 95.31 165 LEU A CA 1
ATOM 1291 C C . LEU A 1 165 ? -13.353 1.098 1.702 1.00 95.31 165 LEU A C 1
ATOM 1293 O O . LEU A 1 165 ? -14.247 1.459 2.471 1.00 95.31 165 LEU A O 1
ATOM 1297 N N . LYS A 1 166 ? -13.563 0.184 0.753 1.00 93.69 166 LYS A N 1
ATOM 1298 C CA . LYS A 1 166 ? -14.859 -0.492 0.586 1.00 93.69 166 LYS A CA 1
ATOM 1299 C C . LYS A 1 166 ? -15.151 -1.461 1.725 1.00 93.69 166 LYS A C 1
ATOM 1301 O O . LYS A 1 166 ? -16.316 -1.717 2.014 1.00 93.69 166 LYS A O 1
ATOM 1306 N N . SER A 1 167 ? -14.114 -1.998 2.366 1.00 91.38 167 SER A N 1
ATOM 1307 C CA . SER A 1 167 ? -14.244 -2.869 3.534 1.00 91.38 167 SER A CA 1
ATOM 1308 C C . SER A 1 167 ? -14.685 -2.122 4.796 1.00 91.38 167 SER A C 1
ATOM 1310 O O . SER A 1 167 ? -15.095 -2.756 5.769 1.00 91.38 167 SER A O 1
ATOM 1312 N N . PHE A 1 168 ? -14.597 -0.787 4.814 1.00 92.81 168 PHE A N 1
ATOM 1313 C CA . PHE A 1 168 ? -14.978 0.012 5.974 1.00 92.81 168 PHE A CA 1
ATOM 1314 C C . PHE A 1 168 ? -16.495 -0.041 6.211 1.00 92.81 168 PHE A C 1
ATOM 1316 O O . PHE A 1 168 ? -17.293 0.173 5.302 1.00 92.81 168 PHE A O 1
ATOM 1323 N N . GLY A 1 169 ? -16.900 -0.323 7.452 1.00 88.56 169 GLY A N 1
ATOM 1324 C CA . GLY A 1 169 ? -18.308 -0.482 7.835 1.00 88.56 169 GLY A CA 1
ATOM 1325 C C . GLY A 1 169 ? -18.896 -1.877 7.579 1.00 88.56 169 GLY A C 1
ATOM 1326 O O . GLY A 1 169 ? -20.034 -2.131 7.968 1.00 88.56 169 GLY A O 1
ATOM 1327 N N . ILE A 1 170 ? -18.137 -2.805 6.984 1.00 92.00 170 ILE A N 1
ATOM 1328 C CA . ILE A 1 170 ? -18.560 -4.202 6.832 1.00 92.00 170 ILE A CA 1
ATOM 1329 C C . ILE A 1 170 ? -18.208 -4.969 8.112 1.00 92.00 170 ILE A C 1
ATOM 1331 O O . ILE A 1 170 ? -17.048 -5.301 8.353 1.00 92.00 170 ILE A O 1
ATOM 1335 N N . THR A 1 171 ? -19.213 -5.281 8.935 1.00 91.06 171 THR A N 1
ATOM 1336 C CA . THR A 1 171 ? -19.024 -5.882 10.270 1.00 91.06 171 THR A CA 1
ATOM 1337 C C . THR A 1 171 ? -18.203 -7.174 10.251 1.00 91.06 171 THR A C 1
ATOM 1339 O O . THR A 1 171 ? -17.350 -7.361 11.113 1.00 91.06 171 THR A O 1
ATOM 1342 N N . SER A 1 172 ? -18.400 -8.043 9.254 1.00 93.12 172 SER A N 1
ATOM 1343 C CA . SER A 1 172 ? -17.664 -9.312 9.132 1.00 93.12 172 SER A CA 1
ATOM 1344 C C . SER A 1 172 ? -16.173 -9.140 8.831 1.00 93.12 172 SER A C 1
ATOM 1346 O O . SER A 1 172 ? -15.391 -10.041 9.119 1.00 93.12 172 SER A O 1
ATOM 1348 N N . LEU A 1 173 ? -15.769 -7.991 8.283 1.00 94.38 173 LEU A N 1
ATOM 1349 C CA . LEU A 1 173 ? -14.382 -7.681 7.929 1.00 94.38 173 LEU A CA 1
ATOM 1350 C C . LEU A 1 173 ? -13.689 -6.788 8.961 1.00 94.38 173 LEU A C 1
ATOM 1352 O O . LEU A 1 173 ? -12.490 -6.543 8.846 1.00 94.38 173 LEU A O 1
ATOM 1356 N N . ARG A 1 174 ? -14.421 -6.300 9.971 1.00 94.00 174 ARG A N 1
ATOM 1357 C CA . ARG A 1 174 ? -13.957 -5.265 10.906 1.00 94.00 174 ARG A CA 1
ATOM 1358 C C . ARG A 1 174 ? -12.618 -5.608 11.552 1.00 94.00 174 ARG A C 1
ATOM 1360 O O . ARG A 1 174 ? -11.690 -4.814 11.486 1.00 94.00 174 ARG A O 1
ATOM 1367 N N . ASN A 1 175 ? -12.504 -6.789 12.152 1.00 94.56 175 ASN A N 1
ATOM 1368 C CA . ASN A 1 175 ? -11.298 -7.152 12.898 1.00 94.56 175 ASN A CA 1
ATOM 1369 C C . ASN A 1 175 ? -10.095 -7.343 11.976 1.00 94.56 175 ASN A C 1
ATOM 1371 O O . ASN A 1 175 ? -8.987 -6.945 12.319 1.00 94.56 175 ASN A O 1
ATOM 1375 N N . GLU A 1 176 ? -10.316 -7.924 10.796 1.00 95.69 176 GLU A N 1
ATOM 1376 C CA . GLU A 1 176 ? -9.252 -8.117 9.814 1.00 95.69 176 GLU A CA 1
ATOM 1377 C C . GLU A 1 176 ? -8.770 -6.780 9.247 1.00 95.69 176 GLU A C 1
ATOM 1379 O O . GLU A 1 176 ? -7.564 -6.553 9.131 1.00 95.69 176 GLU A O 1
ATOM 1384 N N . LEU A 1 177 ? -9.703 -5.854 9.003 1.00 96.56 177 LEU A N 1
ATOM 1385 C CA . LEU A 1 177 ? -9.394 -4.473 8.658 1.00 96.56 177 LEU A CA 1
ATOM 1386 C C . LEU A 1 177 ? -8.586 -3.793 9.768 1.00 96.56 177 LEU A C 1
ATOM 1388 O O . LEU A 1 177 ? -7.525 -3.252 9.477 1.00 96.56 177 LEU A O 1
ATOM 1392 N N . CYS A 1 178 ? -9.026 -3.848 11.028 1.00 97.12 178 CYS A N 1
ATOM 1393 C CA . CYS A 1 178 ? -8.299 -3.237 12.145 1.00 97.12 178 CYS A CA 1
ATOM 1394 C C . CYS A 1 178 ? -6.874 -3.789 12.267 1.00 97.12 178 CYS A C 1
ATOM 1396 O O . CYS A 1 178 ? -5.917 -3.017 12.344 1.00 97.12 178 CYS A O 1
ATOM 1398 N N . ARG A 1 179 ? -6.708 -5.117 12.203 1.00 97.19 179 ARG A N 1
ATOM 1399 C CA . ARG A 1 179 ? -5.380 -5.745 12.191 1.00 97.19 179 ARG A CA 1
ATOM 1400 C C . ARG A 1 179 ? -4.551 -5.255 11.017 1.00 97.19 179 ARG A C 1
ATOM 1402 O O . ARG A 1 179 ? -3.360 -5.026 11.177 1.00 97.19 179 ARG A O 1
ATOM 1409 N N . LEU A 1 180 ? -5.128 -5.149 9.820 1.00 97.56 180 LEU A N 1
ATOM 1410 C CA . LEU A 1 180 ? -4.383 -4.671 8.656 1.00 97.56 180 LEU A CA 1
ATOM 1411 C C . LEU A 1 180 ? -3.952 -3.217 8.822 1.00 97.56 180 LEU A C 1
ATOM 1413 O O . LEU A 1 180 ? -2.803 -2.898 8.548 1.00 97.56 180 LEU A O 1
ATOM 1417 N N . LEU A 1 181 ? -4.828 -2.343 9.316 1.00 97.75 181 LEU A N 1
ATOM 1418 C CA . LEU A 1 181 ? -4.485 -0.946 9.585 1.00 97.75 181 LEU A CA 1
ATOM 1419 C C . LEU A 1 181 ? -3.333 -0.836 10.602 1.00 97.75 181 LEU A C 1
ATOM 1421 O O . LEU A 1 181 ? -2.436 -0.016 10.405 1.00 97.75 181 LEU A O 1
ATOM 1425 N N . PHE A 1 182 ? -3.290 -1.699 11.624 1.00 97.81 182 PHE A N 1
ATOM 1426 C CA . PHE A 1 182 ? -2.135 -1.802 12.525 1.00 97.81 182 PHE A CA 1
ATOM 1427 C C . PHE A 1 182 ? -0.843 -2.221 11.807 1.00 97.81 182 PHE A C 1
ATOM 1429 O O . PHE A 1 182 ? 0.203 -1.607 12.035 1.00 97.81 182 PHE A O 1
ATOM 1436 N N . ASP A 1 183 ? -0.896 -3.208 10.910 1.00 97.00 183 ASP A N 1
ATOM 1437 C CA . ASP A 1 183 ? 0.270 -3.631 10.118 1.00 97.00 183 ASP A CA 1
ATOM 1438 C C . ASP A 1 183 ? 0.761 -2.518 9.184 1.00 97.00 183 ASP A C 1
ATOM 1440 O O . ASP A 1 183 ? 1.965 -2.249 9.114 1.00 97.00 183 ASP A O 1
ATOM 1444 N N . LEU A 1 184 ? -0.167 -1.830 8.504 1.00 97.31 184 LEU A N 1
ATOM 1445 C CA . LEU A 1 184 ? 0.131 -0.674 7.657 1.00 97.31 184 LEU A CA 1
ATOM 1446 C C . LEU A 1 184 ? 0.882 0.397 8.459 1.00 97.31 184 LEU A C 1
ATOM 1448 O O . LEU A 1 184 ? 1.919 0.894 8.011 1.00 97.31 184 LEU A O 1
ATOM 1452 N N . TYR A 1 185 ? 0.384 0.723 9.656 1.00 95.56 185 TYR A N 1
ATOM 1453 C CA . TYR A 1 185 ? 0.990 1.718 10.536 1.00 95.56 185 TYR A CA 1
ATOM 1454 C C . TYR A 1 185 ? 2.361 1.277 11.060 1.00 95.56 185 TYR A C 1
ATOM 1456 O O . TYR A 1 185 ? 3.336 2.022 10.970 1.00 95.56 185 TYR A O 1
ATOM 1464 N N . SER A 1 186 ? 2.471 0.036 11.530 1.00 93.81 186 SER A N 1
ATOM 1465 C CA . SER A 1 186 ? 3.729 -0.552 12.004 1.00 93.81 186 SER A CA 1
ATOM 1466 C C . SER A 1 186 ? 4.813 -0.547 10.925 1.00 93.81 186 SER A C 1
ATOM 1468 O O . SER A 1 186 ? 5.964 -0.191 11.186 1.00 93.81 186 SER A O 1
ATOM 1470 N N . SER A 1 187 ? 4.448 -0.886 9.686 1.00 94.06 187 SER A N 1
ATOM 1471 C CA . SER A 1 187 ? 5.363 -0.846 8.543 1.00 94.06 187 SER A CA 1
ATOM 1472 C C . SER A 1 187 ? 5.742 0.583 8.150 1.00 94.06 187 SER A C 1
ATOM 1474 O O . SER A 1 187 ? 6.908 0.856 7.855 1.00 94.06 187 SER A O 1
ATOM 1476 N N . ALA A 1 188 ? 4.782 1.512 8.184 1.00 92.69 188 ALA A N 1
ATOM 1477 C CA . ALA A 1 188 ? 5.018 2.933 7.942 1.00 92.69 188 ALA A CA 1
ATOM 1478 C C . ALA A 1 188 ? 6.044 3.526 8.923 1.00 92.69 188 ALA A C 1
ATOM 1480 O O . ALA A 1 188 ? 6.959 4.223 8.475 1.00 92.69 188 ALA A O 1
ATOM 1481 N N . LEU A 1 189 ? 5.966 3.163 10.212 1.00 88.88 189 LEU A N 1
ATOM 1482 C CA . LEU A 1 189 ? 6.936 3.544 11.251 1.00 88.88 189 LEU A CA 1
ATOM 1483 C C . LEU A 1 189 ? 8.378 3.176 10.889 1.00 88.88 189 LEU A C 1
ATOM 1485 O O . LEU A 1 189 ? 9.290 3.970 11.119 1.00 88.88 189 LEU A O 1
ATOM 1489 N N . GLY A 1 190 ? 8.590 2.023 10.251 1.00 85.38 190 GLY A N 1
ATOM 1490 C CA . GLY A 1 190 ? 9.907 1.591 9.767 1.00 85.38 190 GLY A CA 1
ATOM 1491 C C . GLY A 1 190 ? 10.502 2.460 8.651 1.00 85.38 190 GLY A C 1
ATOM 1492 O O . GLY A 1 190 ? 11.674 2.305 8.311 1.00 85.38 190 GLY A O 1
ATOM 1493 N N . ARG A 1 191 ? 9.720 3.377 8.071 1.00 86.12 191 ARG A N 1
ATOM 1494 C CA . ARG A 1 191 ? 10.139 4.301 7.004 1.00 86.12 191 ARG A CA 1
ATOM 1495 C C . ARG A 1 191 ? 10.102 5.768 7.434 1.00 86.12 191 ARG A C 1
ATOM 1497 O O . ARG A 1 191 ? 10.128 6.652 6.575 1.00 86.12 191 ARG A O 1
ATOM 1504 N N . ALA A 1 192 ? 10.052 6.030 8.740 1.00 80.31 192 ALA A N 1
ATOM 1505 C CA . ALA A 1 192 ? 10.109 7.379 9.287 1.00 80.31 192 ALA A CA 1
ATOM 1506 C C . ALA A 1 192 ? 11.382 8.116 8.838 1.00 80.31 192 ALA A C 1
ATOM 1508 O O . ALA A 1 192 ? 12.497 7.600 8.944 1.00 80.31 192 ALA A O 1
ATOM 1509 N N . LYS A 1 193 ? 11.217 9.346 8.347 1.00 75.19 193 LYS A N 1
ATOM 1510 C CA . LYS A 1 193 ? 12.323 10.255 8.018 1.00 75.19 193 LYS A CA 1
ATOM 1511 C C . LYS A 1 193 ? 12.582 11.222 9.170 1.00 75.19 193 LYS A C 1
ATOM 1513 O O . LYS A 1 193 ? 11.703 11.492 9.985 1.00 75.19 193 LYS A O 1
ATOM 1518 N N . SER A 1 194 ? 13.788 11.789 9.208 1.00 69.88 194 SER A N 1
ATOM 1519 C CA . SER A 1 194 ? 14.119 12.850 10.166 1.00 69.88 194 SER A CA 1
ATOM 1520 C C . SER A 1 194 ? 13.143 14.025 10.030 1.00 69.88 194 SER A C 1
ATOM 1522 O O . SER A 1 194 ? 12.862 14.463 8.915 1.00 69.88 194 SER A O 1
ATOM 1524 N N . GLY A 1 195 ? 12.617 14.510 11.157 1.00 67.38 195 GLY A N 1
ATOM 1525 C CA . GLY A 1 195 ? 11.637 15.601 11.204 1.00 67.38 195 GLY A CA 1
ATOM 1526 C C . GLY A 1 195 ? 10.177 15.191 10.977 1.00 67.38 195 GLY A C 1
ATOM 1527 O O . GLY A 1 195 ? 9.308 16.054 11.042 1.00 67.38 195 GLY A O 1
ATOM 1528 N N . GLN A 1 196 ? 9.878 13.909 10.734 1.00 72.75 196 GLN A N 1
ATOM 1529 C CA . GLN A 1 196 ? 8.501 13.409 10.779 1.00 72.75 196 GLN A CA 1
ATOM 1530 C C . GLN A 1 196 ? 8.102 13.085 12.220 1.00 72.75 196 GLN A C 1
ATOM 1532 O O . GLN A 1 196 ? 8.885 12.514 12.983 1.00 72.75 196 GLN A O 1
ATOM 1537 N N . TYR A 1 197 ? 6.870 13.441 12.577 1.00 71.56 197 TYR A N 1
ATOM 1538 C CA . TYR A 1 197 ? 6.336 13.258 13.920 1.00 71.56 197 TYR A CA 1
ATOM 1539 C C . TYR A 1 197 ? 5.133 12.331 13.891 1.00 71.56 197 TYR A C 1
ATOM 1541 O O . TYR A 1 197 ? 4.329 12.337 12.963 1.00 71.56 197 TYR A O 1
ATOM 1549 N N . VAL A 1 198 ? 5.018 11.546 14.952 1.00 75.31 198 VAL A N 1
ATOM 1550 C CA . VAL A 1 198 ? 3.889 10.658 15.179 1.00 75.31 198 VAL A CA 1
ATOM 1551 C C . VAL A 1 198 ? 2.821 11.422 15.971 1.00 75.31 198 VAL A C 1
ATOM 1553 O O . VAL A 1 198 ? 3.178 12.054 16.971 1.00 75.31 198 VAL A O 1
ATOM 1556 N N . PRO A 1 199 ? 1.531 11.373 15.583 1.00 81.25 199 PRO A N 1
ATOM 1557 C CA . PRO A 1 199 ? 0.455 12.017 16.334 1.00 81.25 199 PRO A CA 1
ATOM 1558 C C . PRO A 1 199 ? 0.222 11.279 17.659 1.00 81.25 199 PRO A C 1
ATOM 1560 O O . PRO A 1 199 ? -0.582 10.352 17.738 1.00 81.25 199 PRO A O 1
ATOM 1563 N N . ARG A 1 200 ? 0.970 11.679 18.695 1.00 82.38 200 ARG A N 1
ATOM 1564 C CA . ARG A 1 200 ? 1.041 11.001 19.997 1.00 82.38 200 ARG A CA 1
ATOM 1565 C C . ARG A 1 200 ? -0.337 10.660 20.553 1.00 82.38 200 ARG A C 1
ATOM 1567 O O . ARG A 1 200 ? -0.590 9.492 20.810 1.00 82.38 200 ARG A O 1
ATOM 1574 N N . ASP A 1 201 ? -1.202 11.652 20.724 1.00 85.94 201 ASP A N 1
ATOM 1575 C CA . ASP A 1 201 ? -2.469 11.468 21.439 1.00 85.94 201 ASP A CA 1
ATOM 1576 C C . ASP A 1 201 ? -3.380 10.467 20.720 1.00 85.94 201 ASP A C 1
ATOM 1578 O O . ASP A 1 201 ? -3.927 9.563 21.342 1.00 85.94 201 ASP A O 1
ATOM 1582 N N . LEU A 1 202 ? -3.450 10.548 19.389 1.00 87.50 202 LEU A N 1
ATOM 1583 C CA . LEU A 1 202 ? -4.246 9.627 18.581 1.00 87.50 202 LEU A CA 1
ATOM 1584 C C . LEU A 1 202 ? -3.705 8.191 18.640 1.00 87.50 202 LEU A C 1
ATOM 1586 O O . LEU A 1 202 ? -4.480 7.242 18.734 1.00 87.50 202 LEU A O 1
ATOM 1590 N N . VAL A 1 203 ? -2.379 8.029 18.621 1.00 90.38 203 VAL A N 1
ATOM 1591 C CA . VAL A 1 203 ? -1.734 6.718 18.789 1.00 90.38 203 VAL A CA 1
ATOM 1592 C C . VAL A 1 203 ? -2.019 6.138 20.168 1.00 90.38 203 VAL A C 1
ATOM 1594 O O . VAL A 1 203 ? -2.339 4.956 20.259 1.00 90.38 203 VAL A O 1
ATOM 1597 N N . MET A 1 204 ? -1.933 6.958 21.219 1.00 87.88 204 MET A N 1
ATOM 1598 C CA . MET A 1 204 ? -2.225 6.526 22.586 1.00 87.88 204 MET A CA 1
ATOM 1599 C C . MET A 1 204 ? -3.659 6.021 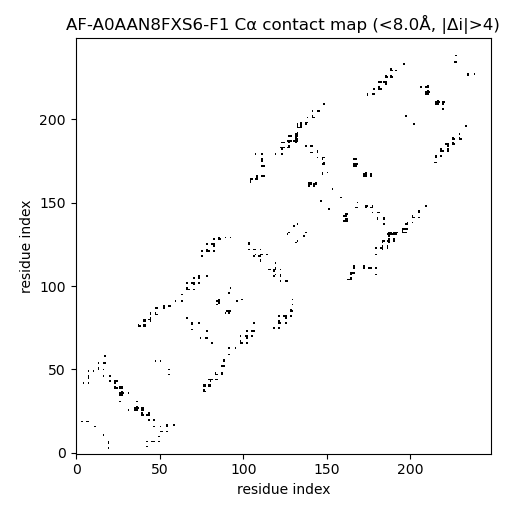22.701 1.00 87.88 204 MET A C 1
ATOM 1601 O O . MET A 1 204 ? -3.853 4.883 23.116 1.00 87.88 204 MET A O 1
ATOM 1605 N N . CYS A 1 205 ? -4.636 6.812 22.249 1.00 90.12 205 CYS A N 1
ATOM 1606 C CA . CYS A 1 205 ? -6.047 6.433 22.307 1.00 90.12 205 CYS A CA 1
ATOM 1607 C C . CYS A 1 205 ? -6.329 5.125 21.555 1.00 90.12 205 CYS A C 1
ATOM 1609 O O . CYS A 1 205 ? -6.986 4.238 22.093 1.00 90.12 205 CYS A O 1
ATOM 1611 N N . VAL A 1 206 ? -5.800 4.974 20.334 1.00 94.06 206 VAL A N 1
ATOM 1612 C CA . VAL A 1 206 ? -5.984 3.753 19.531 1.00 94.06 206 VAL A CA 1
ATOM 1613 C C . VAL A 1 206 ? -5.363 2.530 20.209 1.00 94.06 206 VAL A C 1
ATOM 1615 O O . VAL A 1 206 ? -5.964 1.457 20.212 1.00 94.06 206 VAL A O 1
ATOM 1618 N N . LEU A 1 207 ? -4.162 2.667 20.775 1.00 93.62 207 LEU A N 1
ATOM 1619 C CA . LEU A 1 207 ? -3.483 1.558 21.444 1.00 93.62 207 LEU A CA 1
ATOM 1620 C C . LEU A 1 207 ? -4.169 1.174 22.754 1.00 93.62 207 LEU A C 1
ATOM 1622 O O . LEU A 1 207 ? -4.319 -0.013 23.014 1.00 93.62 207 LEU A O 1
ATOM 1626 N N . GLU A 1 208 ? -4.612 2.143 23.553 1.00 91.38 208 GLU A N 1
ATOM 1627 C CA . GLU A 1 208 ? -5.370 1.881 24.781 1.00 91.38 208 GLU A CA 1
ATOM 1628 C C . GLU A 1 208 ? -6.672 1.133 24.479 1.00 91.38 208 GLU A C 1
ATOM 1630 O O . GLU A 1 208 ? -6.965 0.124 25.118 1.00 91.38 208 GLU A O 1
ATOM 1635 N N . GLU A 1 209 ? -7.431 1.564 23.469 1.00 92.56 209 GLU A N 1
ATOM 1636 C CA . GLU A 1 209 ? -8.659 0.874 23.061 1.00 92.56 209 GLU A CA 1
ATOM 1637 C C . GLU A 1 209 ? -8.359 -0.549 22.550 1.00 92.56 209 GLU A C 1
ATOM 1639 O O . GLU A 1 209 ? -9.043 -1.499 22.926 1.00 92.56 209 GLU A O 1
ATOM 1644 N N . ALA A 1 210 ? -7.293 -0.731 21.761 1.00 93.94 210 ALA A N 1
ATOM 1645 C CA . ALA A 1 210 ? -6.960 -2.026 21.163 1.00 93.94 210 ALA A CA 1
ATOM 1646 C C . ALA A 1 210 ? -6.333 -3.027 22.141 1.00 93.94 210 ALA A C 1
ATOM 1648 O O . ALA A 1 210 ? -6.536 -4.228 21.981 1.00 93.94 210 ALA A O 1
ATOM 1649 N N . LEU A 1 211 ? -5.591 -2.567 23.153 1.00 93.56 211 LEU A N 1
ATOM 1650 C CA . LEU A 1 211 ? -5.066 -3.428 24.221 1.00 93.56 211 LEU A CA 1
ATOM 1651 C C . LEU A 1 211 ? -6.191 -4.016 25.083 1.00 93.56 211 LEU A C 1
ATOM 1653 O O . LEU A 1 211 ? -6.048 -5.120 25.604 1.00 93.56 211 LEU A O 1
ATOM 1657 N N . ASN A 1 212 ? -7.316 -3.304 25.194 1.00 91.69 212 ASN A N 1
ATOM 1658 C CA . ASN A 1 212 ? -8.513 -3.774 25.891 1.00 91.69 212 ASN A CA 1
ATOM 1659 C C . ASN A 1 212 ? -9.408 -4.688 25.026 1.00 91.69 212 ASN A C 1
ATOM 1661 O O . ASN A 1 212 ? -10.365 -5.262 25.545 1.00 91.69 212 ASN A O 1
ATOM 1665 N N . ASP A 1 213 ? -9.109 -4.853 23.732 1.00 92.44 213 ASP A N 1
ATOM 1666 C CA . ASP A 1 213 ? -9.811 -5.771 22.831 1.00 92.44 213 ASP A CA 1
ATOM 1667 C C . ASP A 1 213 ? -8.983 -7.057 22.620 1.00 92.44 213 ASP A C 1
ATOM 1669 O O . ASP A 1 213 ? -7.944 -7.026 21.947 1.00 92.44 213 ASP A O 1
ATOM 1673 N N . PRO A 1 214 ? -9.444 -8.228 23.110 1.00 93.50 214 PRO A N 1
ATOM 1674 C CA . PRO A 1 214 ? -8.734 -9.496 22.938 1.00 93.50 214 PRO A CA 1
ATOM 1675 C C . PRO A 1 214 ? -8.432 -9.860 21.477 1.00 93.50 214 PRO A C 1
ATOM 1677 O O . PRO A 1 214 ? -7.496 -10.609 21.209 1.00 93.50 214 PRO A O 1
ATOM 1680 N N . GLN A 1 215 ? -9.212 -9.358 20.514 1.00 94.00 215 GLN A N 1
ATOM 1681 C CA . GLN A 1 215 ? -9.038 -9.665 19.091 1.00 94.00 215 GLN A CA 1
ATOM 1682 C C . GLN A 1 215 ? -7.970 -8.799 18.413 1.00 94.00 215 GLN A C 1
ATOM 1684 O O . GLN A 1 215 ? -7.528 -9.155 17.308 1.00 94.00 215 GLN A O 1
ATOM 1689 N N . LEU A 1 216 ? -7.581 -7.686 19.047 1.00 95.88 216 LEU A N 1
ATOM 1690 C CA . LEU A 1 216 ? -6.650 -6.682 18.524 1.00 95.88 216 LEU A CA 1
ATOM 1691 C C . LEU A 1 216 ? -5.393 -6.502 19.385 1.00 95.88 216 LEU A C 1
ATOM 1693 O O . LEU A 1 216 ? -4.425 -5.921 18.894 1.00 95.88 216 LEU A O 1
ATOM 1697 N N . CYS A 1 217 ? -5.372 -7.034 20.610 1.00 93.88 217 CYS A N 1
ATOM 1698 C CA . CYS A 1 217 ? -4.257 -6.896 21.548 1.00 93.88 217 CYS A CA 1
ATOM 1699 C C . CYS A 1 217 ? -2.896 -7.266 20.924 1.00 93.88 217 CYS A C 1
ATOM 1701 O O . CYS A 1 217 ? -1.959 -6.470 20.980 1.00 93.88 217 CYS A O 1
ATOM 1703 N N . ASP A 1 218 ? -2.794 -8.393 20.211 1.00 94.31 218 ASP A N 1
ATOM 1704 C CA . ASP A 1 218 ? -1.545 -8.805 19.544 1.00 94.31 218 ASP A CA 1
ATOM 1705 C C . ASP A 1 218 ? -1.062 -7.794 18.485 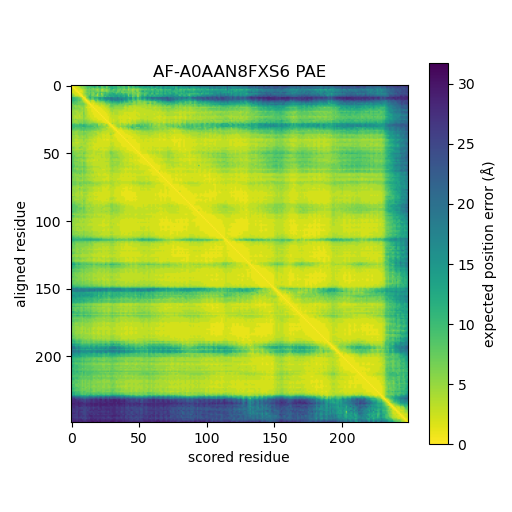1.00 94.31 218 ASP A C 1
ATOM 1707 O O . ASP A 1 218 ? 0.137 -7.514 18.359 1.00 94.31 218 ASP A O 1
ATOM 1711 N N . ALA A 1 219 ? -1.996 -7.207 17.731 1.00 94.75 219 ALA A N 1
ATOM 1712 C CA . ALA A 1 219 ? -1.690 -6.190 16.726 1.00 94.75 219 ALA A CA 1
ATOM 1713 C C . ALA A 1 219 ? -1.242 -4.872 17.385 1.00 94.75 219 ALA A C 1
ATOM 1715 O O . ALA A 1 219 ? -0.289 -4.232 16.923 1.00 94.75 219 ALA A O 1
ATOM 1716 N N . ALA A 1 220 ? -1.862 -4.503 18.510 1.00 94.81 220 ALA A N 1
ATOM 1717 C CA . ALA A 1 220 ? -1.464 -3.353 19.317 1.00 94.81 220 ALA A CA 1
ATOM 1718 C C . ALA A 1 220 ? -0.056 -3.538 19.909 1.00 94.81 220 ALA A C 1
ATOM 1720 O O . ALA A 1 220 ? 0.793 -2.655 19.773 1.00 94.81 220 ALA A O 1
ATOM 1721 N N . LEU A 1 221 ? 0.246 -4.710 20.476 1.00 92.94 221 LEU A N 1
ATOM 1722 C CA . LEU A 1 221 ? 1.574 -5.042 21.007 1.00 92.94 221 LEU A CA 1
ATOM 1723 C C . LEU A 1 221 ? 2.654 -5.008 19.920 1.00 92.94 221 LEU A C 1
ATOM 1725 O O . LEU A 1 221 ? 3.727 -4.434 20.124 1.00 92.94 221 LEU A O 1
ATOM 1729 N N . THR A 1 222 ? 2.365 -5.557 18.739 1.00 92.31 222 THR A N 1
ATOM 1730 C CA . THR A 1 222 ? 3.268 -5.499 17.575 1.00 92.31 222 THR A CA 1
ATOM 1731 C C . THR A 1 222 ? 3.533 -4.055 17.138 1.00 92.31 222 THR A C 1
ATOM 1733 O O . THR A 1 222 ? 4.665 -3.680 16.803 1.00 92.31 222 THR A O 1
ATOM 1736 N N . THR A 1 223 ? 2.508 -3.207 17.213 1.00 92.50 223 THR A N 1
ATOM 1737 C CA . THR A 1 223 ? 2.626 -1.775 16.925 1.00 92.50 223 THR A CA 1
ATOM 1738 C C . THR A 1 223 ? 3.486 -1.060 17.963 1.00 92.50 223 THR A C 1
ATOM 1740 O O . THR A 1 223 ? 4.390 -0.313 17.587 1.00 92.50 223 THR A O 1
ATOM 1743 N N . ILE A 1 224 ? 3.299 -1.342 19.256 1.00 90.69 224 ILE A N 1
ATOM 1744 C CA . ILE A 1 224 ? 4.145 -0.809 20.338 1.00 90.69 224 ILE A CA 1
ATOM 1745 C C . ILE A 1 224 ? 5.609 -1.196 20.113 1.00 90.69 224 ILE A C 1
ATOM 1747 O O . ILE A 1 224 ? 6.490 -0.336 20.160 1.00 90.69 224 ILE A O 1
ATOM 1751 N N . GLN A 1 225 ? 5.889 -2.461 19.785 1.00 88.75 225 GLN A N 1
ATOM 1752 C CA . GLN A 1 225 ? 7.248 -2.901 19.455 1.00 88.75 225 GLN A CA 1
ATOM 1753 C C . GLN A 1 225 ? 7.834 -2.118 18.271 1.00 88.75 225 GLN A C 1
ATOM 1755 O O . GLN A 1 225 ? 9.008 -1.735 18.300 1.00 88.75 225 GLN A O 1
ATOM 1760 N N . SER A 1 226 ? 7.027 -1.852 17.244 1.00 88.06 226 SER A N 1
ATOM 1761 C CA . SER A 1 226 ? 7.439 -1.070 16.073 1.00 88.06 226 SER A CA 1
ATOM 1762 C C . SER A 1 226 ? 7.731 0.390 16.426 1.00 88.06 226 SER A C 1
ATOM 1764 O O . SER A 1 226 ? 8.738 0.929 15.962 1.00 88.06 226 SER A O 1
ATOM 1766 N N . ILE A 1 227 ? 6.933 1.011 17.299 1.00 86.50 227 ILE A N 1
ATOM 1767 C CA . ILE A 1 227 ? 7.194 2.356 17.838 1.00 86.50 227 ILE A CA 1
ATOM 1768 C C . ILE A 1 227 ? 8.527 2.363 18.597 1.00 86.50 227 ILE A C 1
ATOM 1770 O O . ILE A 1 227 ? 9.398 3.184 18.307 1.00 86.50 227 ILE A O 1
ATOM 1774 N N . CYS A 1 228 ? 8.742 1.411 19.509 1.00 82.31 228 CYS A N 1
ATOM 1775 C CA . CYS A 1 228 ? 9.976 1.310 20.295 1.00 82.31 228 CYS A CA 1
ATOM 1776 C C . CYS A 1 228 ? 11.225 1.140 19.417 1.00 82.31 228 CYS A C 1
ATOM 1778 O O . CYS A 1 228 ? 12.276 1.721 19.694 1.00 82.31 228 CYS A O 1
ATOM 1780 N N . ARG A 1 229 ? 11.128 0.341 18.347 1.00 82.44 229 ARG A N 1
ATOM 1781 C CA . ARG A 1 229 ? 12.254 0.084 17.437 1.00 82.44 229 ARG A CA 1
ATOM 1782 C C . ARG A 1 229 ? 12.601 1.297 16.579 1.00 82.44 229 ARG A C 1
ATOM 1784 O O . ARG A 1 229 ? 13.790 1.559 16.390 1.00 82.44 229 ARG A O 1
ATOM 1791 N N . ASN A 1 230 ? 11.593 2.017 16.085 1.00 78.31 230 ASN A N 1
ATOM 1792 C CA . ASN A 1 230 ? 11.764 3.010 15.023 1.00 78.31 230 ASN A CA 1
ATOM 1793 C C . ASN A 1 230 ? 11.721 4.474 15.503 1.00 78.31 230 ASN A C 1
ATOM 1795 O O . ASN A 1 230 ? 12.275 5.341 14.835 1.00 78.31 230 ASN A O 1
ATOM 1799 N N . CYS A 1 231 ? 11.151 4.777 16.674 1.00 69.00 231 CYS A N 1
ATOM 1800 C CA . CYS A 1 231 ? 10.999 6.152 17.182 1.00 69.00 231 CYS A CA 1
ATOM 1801 C C . CYS A 1 231 ? 12.065 6.556 18.223 1.00 69.00 231 CYS A C 1
ATOM 1803 O O . CYS A 1 231 ? 11.777 7.319 19.149 1.00 69.00 231 CYS A O 1
ATOM 1805 N N . ARG A 1 232 ? 13.305 6.055 18.074 1.00 58.44 232 ARG A N 1
ATOM 1806 C CA . ARG A 1 232 ? 14.408 6.166 19.061 1.00 58.44 232 ARG A CA 1
ATOM 1807 C C . ARG A 1 232 ? 14.744 7.591 19.535 1.00 58.44 232 ARG A C 1
ATOM 1809 O O . ARG A 1 232 ? 15.380 7.728 20.573 1.00 58.44 232 ARG A O 1
ATOM 1816 N N . SER A 1 233 ? 14.327 8.636 18.822 1.00 49.91 233 SER A N 1
ATOM 1817 C CA . SER A 1 233 ? 14.634 10.040 19.135 1.00 49.91 233 SER A CA 1
ATOM 1818 C C . SER A 1 233 ? 13.430 10.900 19.555 1.00 49.91 233 SER A C 1
ATOM 1820 O O . SER A 1 233 ? 13.639 12.041 19.954 1.00 49.91 233 SER A O 1
ATOM 1822 N N . SER A 1 234 ? 12.190 10.390 19.517 1.00 47.91 234 SER A N 1
ATOM 1823 C CA . SER A 1 234 ? 10.977 11.209 19.737 1.00 47.91 234 SER A CA 1
ATOM 1824 C C . SER A 1 234 ? 9.941 10.638 20.719 1.00 47.91 234 SER A C 1
ATOM 1826 O O . SER A 1 234 ? 9.014 11.359 21.073 1.00 47.91 234 SER A O 1
ATOM 1828 N N . MET A 1 235 ? 10.088 9.394 21.206 1.00 50.69 235 MET A N 1
ATOM 1829 C CA . MET A 1 235 ? 9.039 8.712 22.000 1.00 50.69 235 MET A CA 1
ATOM 1830 C C . MET A 1 235 ? 9.516 8.053 23.312 1.00 50.69 235 MET A C 1
ATOM 1832 O O . MET A 1 235 ? 8.777 7.266 23.903 1.00 50.69 235 MET A O 1
ATOM 1836 N N . LEU A 1 236 ? 10.716 8.374 23.812 1.00 43.31 236 LEU A N 1
ATOM 1837 C CA . LEU A 1 236 ? 11.250 7.828 25.078 1.00 43.31 236 LEU A CA 1
ATOM 1838 C C . LEU A 1 236 ? 10.286 7.908 26.293 1.00 43.31 236 LEU A C 1
ATOM 1840 O O . LEU A 1 236 ? 10.294 6.966 27.080 1.00 43.31 236 LEU A O 1
ATOM 1844 N N . PRO A 1 237 ? 9.411 8.927 26.445 1.00 50.19 237 PRO A N 1
ATOM 1845 C CA . PRO A 1 237 ? 8.437 8.961 27.544 1.00 50.19 237 PRO A CA 1
ATOM 1846 C C . PRO A 1 237 ? 7.236 8.009 27.399 1.00 50.19 237 PRO A C 1
ATOM 1848 O O . PRO A 1 237 ? 6.525 7.791 28.376 1.00 50.19 237 PRO A O 1
ATOM 1851 N N . LEU A 1 238 ? 6.958 7.474 26.202 1.00 52.59 238 LEU A N 1
ATOM 1852 C CA . LEU A 1 238 ? 5.779 6.626 25.960 1.00 52.59 238 LEU A CA 1
ATOM 1853 C C . LEU A 1 238 ? 6.009 5.168 26.352 1.00 52.59 238 LEU A C 1
ATOM 1855 O O . LEU A 1 238 ? 5.110 4.514 26.872 1.00 52.59 238 LEU A O 1
ATOM 1859 N N . VAL A 1 239 ? 7.223 4.664 26.133 1.00 53.06 239 VAL A N 1
ATOM 1860 C CA . VAL A 1 239 ? 7.575 3.261 26.402 1.00 53.06 239 VAL A CA 1
ATOM 1861 C C . VAL A 1 239 ? 7.437 2.933 27.892 1.00 53.06 239 VAL A C 1
ATOM 1863 O O . VAL A 1 239 ? 6.960 1.859 28.249 1.00 53.06 239 VAL A O 1
ATOM 1866 N N . SER A 1 240 ? 7.787 3.879 28.764 1.00 50.75 240 SER A N 1
ATOM 1867 C CA . SER A 1 240 ? 7.669 3.750 30.219 1.00 50.75 240 SER A CA 1
ATOM 1868 C C . SER A 1 240 ? 6.215 3.636 30.693 1.00 50.75 240 SER A C 1
ATOM 1870 O O . SER A 1 240 ? 5.946 2.879 31.619 1.00 50.75 240 SER A O 1
ATOM 1872 N N . LEU A 1 241 ? 5.277 4.344 30.052 1.00 55.72 241 LEU A N 1
ATOM 1873 C CA . LEU A 1 241 ? 3.842 4.291 30.372 1.00 55.72 241 LEU A CA 1
ATOM 1874 C C . LEU A 1 241 ? 3.211 2.950 29.962 1.00 55.72 241 LEU A C 1
ATOM 1876 O O . LEU A 1 241 ? 2.467 2.361 30.743 1.00 55.72 241 LEU A O 1
ATOM 1880 N N . TYR A 1 242 ? 3.568 2.427 28.785 1.00 60.31 242 TYR A N 1
ATOM 1881 C CA . TYR A 1 242 ? 3.066 1.132 28.311 1.00 60.31 242 TYR A CA 1
ATOM 1882 C C . TYR A 1 242 ? 3.624 -0.056 29.092 1.00 60.31 242 TYR A C 1
ATOM 1884 O O . TYR A 1 242 ? 2.883 -0.984 29.405 1.00 60.31 242 TYR A O 1
ATOM 1892 N N . LEU A 1 243 ? 4.914 -0.026 29.447 1.00 56.12 243 LEU A N 1
ATOM 1893 C CA . LEU A 1 243 ? 5.502 -1.049 30.315 1.00 56.12 243 LEU A CA 1
ATOM 1894 C C . LEU A 1 243 ? 4.828 -1.067 31.691 1.00 56.12 243 LEU A C 1
ATOM 1896 O O . LEU A 1 243 ? 4.637 -2.138 32.251 1.00 56.12 243 LEU A O 1
ATOM 1900 N N . TYR A 1 244 ? 4.422 0.092 32.216 1.00 53.59 244 TYR A N 1
ATOM 1901 C CA . TYR A 1 244 ? 3.703 0.167 33.486 1.00 53.59 244 TYR A CA 1
ATOM 1902 C C . TYR A 1 244 ? 2.302 -0.462 33.402 1.00 53.59 244 TYR A C 1
ATOM 1904 O O . TYR A 1 244 ? 1.934 -1.230 34.283 1.00 53.59 244 TYR A O 1
ATOM 1912 N N . GLN A 1 245 ? 1.545 -0.214 32.327 1.00 54.25 245 GLN A N 1
ATOM 1913 C CA . GLN A 1 245 ? 0.228 -0.839 32.121 1.00 54.25 245 GLN A CA 1
ATOM 1914 C C . GLN A 1 245 ? 0.314 -2.355 31.874 1.00 54.25 245 GLN A C 1
ATOM 1916 O O . GLN A 1 245 ? -0.510 -3.100 32.394 1.00 54.25 245 GLN A O 1
ATOM 1921 N N . LEU A 1 246 ? 1.331 -2.824 31.141 1.00 54.19 246 LEU A N 1
ATOM 1922 C CA . LEU A 1 246 ? 1.553 -4.254 30.879 1.00 54.19 246 LEU A CA 1
ATOM 1923 C C . LEU A 1 246 ? 2.043 -5.045 32.100 1.00 54.19 246 LEU A C 1
ATOM 1925 O O . LEU A 1 246 ? 1.951 -6.264 32.091 1.00 54.19 246 LEU A O 1
ATOM 1929 N N . LEU A 1 247 ? 2.589 -4.376 33.121 1.00 48.59 247 LEU A N 1
ATOM 1930 C CA . LEU A 1 247 ? 3.072 -5.005 34.359 1.00 48.59 247 LEU A CA 1
ATOM 1931 C C . LEU A 1 247 ? 2.028 -5.008 35.491 1.00 48.59 247 LEU A C 1
ATOM 1933 O O . LEU A 1 247 ? 2.293 -5.567 36.553 1.00 48.59 247 LEU A O 1
ATOM 1937 N N . ILE A 1 248 ? 0.878 -4.355 35.294 1.00 48.44 248 ILE A N 1
ATOM 1938 C CA . ILE A 1 248 ? 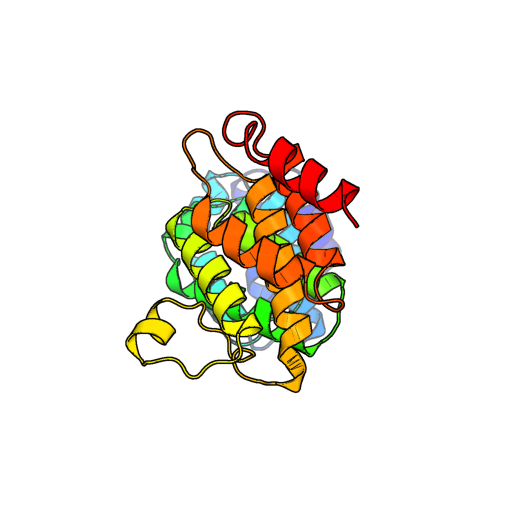-0.215 -4.260 36.283 1.00 48.44 248 ILE A CA 1
ATOM 1939 C C . ILE A 1 248 ? -1.357 -5.253 35.981 1.00 48.44 248 ILE A C 1
ATOM 1941 O O . ILE A 1 248 ? -2.237 -5.455 36.821 1.00 48.44 248 ILE A O 1
ATOM 1945 N N . HIS A 1 249 ? -1.305 -5.931 34.834 1.00 41.78 249 HIS A N 1
ATOM 1946 C CA . HIS A 1 249 ? -2.153 -7.072 34.481 1.00 41.78 249 HIS A CA 1
ATOM 1947 C C . HIS A 1 249 ? -1.340 -8.367 34.450 1.00 41.78 249 HIS A C 1
ATOM 1949 O O . HIS A 1 249 ? -1.950 -9.424 34.726 1.00 41.78 249 HIS A O 1
#

Nearest PDB structures (foldseek):
  5xbk-assembly1_D  TM=4.205E-01  e=2.654E-01  Homo sapiens
  5xbk-assembly4_C  TM=4.089E-01  e=4.074E-01  Homo sapiens
  5xah-assembly3_C  TM=4.226E-01  e=9.595E-01  Homo sapiens
  5xbk-assembly3_B  TM=3.899E-01  e=1.904E+00  Homo sapiens
  5xah-assembly1_A  TM=3.823E-01  e=2.359E+00  Homo sapiens

Foldseek 3Di:
DVVLLVLLVDLDDQVSLLVSLVVLLVQCDPPHDPVSNLVSLQSLLSSLVNHDPVSCVVCLVVLLVVLVVCLVPPDLSNLSSLLSNCVSPVVSCVVCVVSLLSSLLVLLQCCLPPVDVSSLVSSLSSLLSNCQLPPLVLQQLLLLLVCLLVLDDDDPVSVVSHRPHPCRSVPVSSLSSNLSSLSSNLSSLQNDDPPRDHPVVSLVVSLVSQCVPPSRVVSSVSSLVSCVVRVVPPCVVPNVVVVVVVVVD

Sequence (249 aa):
MERLVEECELACPEEKQIQVLEKCLALVRADRDTHSKSLGWLLLSKILEKCSPQCLRAAQSRLGKKLADVKSEPNIHNGIFVRQLLIRNPQVGNLHAELVYDIIMRFVDIAVTSSDSTLRSLCTELYSVRYGCDTEMSTRLLTTLSAAMSNRLLSQEERAALLNLKSFGITSLRNELCRLLFDLYSSALGRAKSGQYVPRDLVMCVLEEALNDPQLCDAALTTIQSICRNCRSSMLPLVSLYLYQLLIH

Solvent-accessible surface area (backbone atoms only — not comparable to full-atom values): 13645 Å² total; per-residue (Å²): 108,69,72,58,55,54,61,55,68,52,96,59,60,67,73,55,46,48,53,53,50,54,56,33,57,64,34,58,40,88,92,47,55,70,68,53,26,45,50,18,26,46,51,43,28,52,35,49,75,70,50,52,71,65,50,49,59,75,42,38,69,64,58,54,57,50,48,55,56,36,55,73,63,74,46,73,41,48,47,50,23,52,43,40,44,44,73,66,41,52,63,55,50,65,78,37,38,69,59,48,50,53,35,43,34,52,36,46,40,47,23,51,74,64,75,40,66,66,48,41,50,50,33,26,49,41,46,18,73,76,50,24,37,34,56,67,61,47,49,24,48,52,52,34,38,46,48,56,71,68,69,61,92,71,55,72,70,61,55,70,55,33,66,83,43,85,52,64,91,40,75,95,39,38,67,52,41,44,47,46,51,36,48,33,50,33,45,7,39,74,51,55,54,92,93,56,61,77,67,58,70,65,52,49,54,45,39,58,56,26,58,74,31,88,94,36,24,69,43,33,52,53,30,51,52,31,46,65,71,52,38,80,90,80,44,78,78,54,58,60,55,51,55,52,60,68,70,75,110

Secondary structure (DSSP, 8-state):
-HHHHHHTTS---HHHHHHHHHHHHHHTSTTS-HHHHHHHHHHHHHHHHH--HHHHHHTHHHHHHHHHHHHHS--HHHHHHHHHHHHH-HHHHHHTHHHHHHHHHHHHHHHHHH--HHHHHHHHHHHHHHHTT-HHHHHHHHHHHHHHHHT----HHHHHTS---TTTT-GGGHHHHHHHHHHHHHHHHTTPPTT----HHHHHHHHHHHHT-TTTHHHHHHHHHHHHHH-TTT-HHHHHHHHHHHT--

Mean predicted aligned error: 6.81 Å

Organism: Trichostrongylus colubriformis (NCBI:txid6319)